Protein AF-A0A970HZL4-F1 (afdb_monomer)

Structure (mmCIF, N/CA/C/O backbone):
data_AF-A0A970HZL4-F1
#
_entry.id   AF-A0A970HZL4-F1
#
loop_
_atom_site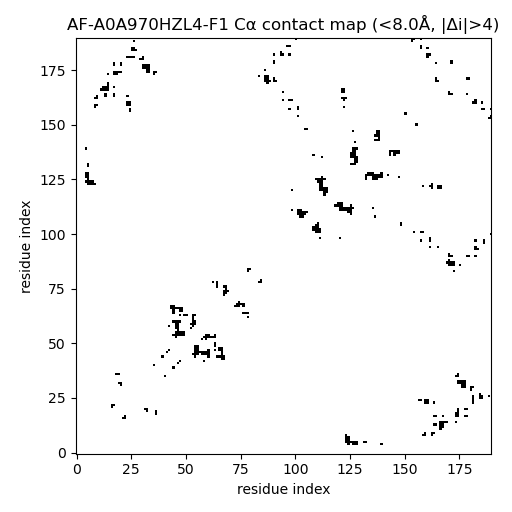.group_PDB
_atom_site.id
_atom_site.type_symbol
_atom_site.label_atom_id
_atom_site.label_alt_id
_atom_site.label_comp_id
_atom_site.label_asym_id
_atom_site.label_entity_id
_atom_site.label_seq_id
_atom_site.pdbx_PDB_ins_code
_atom_site.Cartn_x
_atom_site.Cartn_y
_atom_site.Cartn_z
_atom_site.occupancy
_atom_site.B_iso_or_equiv
_atom_site.auth_seq_id
_atom_site.auth_comp_id
_atom_site.auth_asym_id
_atom_site.auth_atom_id
_atom_site.pdbx_PDB_model_num
ATOM 1 N N . MET A 1 1 ? 2.295 -6.602 -26.449 1.00 42.81 1 MET A N 1
ATOM 2 C CA . MET A 1 1 ? 2.091 -6.375 -25.003 1.00 42.81 1 MET A CA 1
ATOM 3 C C . MET A 1 1 ? 1.263 -5.108 -24.855 1.00 42.81 1 MET A C 1
ATOM 5 O O . MET A 1 1 ? 1.457 -4.209 -25.664 1.00 42.81 1 MET A O 1
ATOM 9 N N . SER A 1 2 ? 0.293 -5.061 -23.937 1.00 47.06 2 SER A N 1
ATOM 10 C CA . SER A 1 2 ? -0.501 -3.841 -23.710 1.00 47.06 2 SER A CA 1
ATOM 11 C C . SER A 1 2 ? 0.442 -2.703 -23.319 1.00 47.06 2 SER A C 1
ATOM 13 O O . SER A 1 2 ? 1.327 -2.923 -22.496 1.00 47.06 2 SER A O 1
ATOM 15 N N . ALA A 1 3 ? 0.301 -1.528 -23.932 1.00 70.94 3 ALA A N 1
ATOM 16 C CA . ALA A 1 3 ? 1.175 -0.398 -23.639 1.00 70.94 3 ALA A CA 1
ATOM 17 C C . ALA A 1 3 ? 0.965 0.045 -22.183 1.00 70.94 3 ALA A C 1
ATOM 19 O O . ALA A 1 3 ? -0.145 0.428 -21.806 1.00 70.94 3 ALA A O 1
ATOM 20 N N . VAL A 1 4 ? 2.019 -0.048 -21.368 1.00 83.44 4 VAL A N 1
ATOM 21 C CA . VAL A 1 4 ? 2.060 0.571 -20.039 1.00 83.44 4 VAL A CA 1
ATOM 22 C C . VAL A 1 4 ? 1.944 2.087 -20.231 1.00 83.44 4 VAL A C 1
ATOM 24 O O . VAL A 1 4 ? 2.443 2.646 -21.203 1.00 83.44 4 VAL A O 1
ATOM 27 N N . SER A 1 5 ? 1.242 2.749 -19.323 1.00 86.56 5 SER A N 1
ATOM 28 C CA . SER A 1 5 ? 0.982 4.187 -19.332 1.00 86.56 5 SER A CA 1
ATOM 29 C C . SER A 1 5 ? 1.040 4.741 -17.914 1.00 86.56 5 SER A C 1
ATOM 31 O O . SER A 1 5 ? 0.994 3.980 -16.947 1.00 86.56 5 SER A O 1
ATOM 33 N N . TYR A 1 6 ? 1.033 6.068 -17.782 1.00 87.19 6 TYR A N 1
ATOM 34 C CA . TYR A 1 6 ? 0.921 6.757 -16.491 1.00 87.19 6 TYR A CA 1
ATOM 35 C C . TYR A 1 6 ? -0.228 6.223 -15.611 1.00 87.19 6 TYR A C 1
ATOM 37 O O . TYR A 1 6 ? -0.129 6.147 -14.387 1.00 87.19 6 TYR A O 1
ATOM 45 N N . ARG A 1 7 ? -1.330 5.814 -16.254 1.00 82.38 7 ARG A N 1
ATOM 46 C CA . ARG A 1 7 ? -2.548 5.311 -15.602 1.00 82.38 7 ARG A CA 1
ATOM 47 C C . ARG A 1 7 ? -2.591 3.789 -15.485 1.00 82.38 7 ARG A C 1
ATOM 49 O O . ARG A 1 7 ? -3.614 3.249 -15.072 1.00 82.38 7 ARG A O 1
ATOM 56 N N . THR A 1 8 ? -1.521 3.092 -15.862 1.00 87.44 8 THR A N 1
ATOM 57 C CA . THR A 1 8 ? -1.423 1.648 -15.653 1.00 87.44 8 THR A CA 1
ATOM 58 C C . THR A 1 8 ? -1.296 1.369 -14.167 1.00 87.44 8 THR A C 1
ATOM 60 O O . THR A 1 8 ? -0.297 1.702 -13.531 1.00 87.44 8 THR A O 1
ATOM 63 N N . GLY A 1 9 ? -2.337 0.763 -13.612 1.00 83.19 9 GLY A N 1
ATOM 64 C CA . GLY A 1 9 ? -2.361 0.427 -12.207 1.00 83.19 9 GLY A CA 1
ATOM 65 C C . GLY A 1 9 ? -3.748 0.157 -11.662 1.00 83.19 9 GLY A C 1
ATOM 66 O O . GLY A 1 9 ? -4.721 0.005 -12.402 1.00 83.19 9 GLY A O 1
ATOM 67 N N . VAL A 1 10 ? -3.824 0.103 -10.338 1.00 87.88 10 VAL A N 1
ATOM 68 C CA . VAL A 1 10 ? -5.081 -0.095 -9.612 1.00 87.88 10 VAL A CA 1
ATOM 69 C C . VAL A 1 10 ? -5.987 1.135 -9.727 1.00 87.88 10 VAL A C 1
ATOM 71 O O . VAL A 1 10 ? -5.554 2.279 -9.554 1.00 87.88 10 VAL A O 1
ATOM 74 N N . HIS A 1 11 ? -7.272 0.903 -9.996 1.00 80.75 11 HIS A N 1
ATOM 75 C CA . HIS A 1 11 ? -8.282 1.953 -9.884 1.00 80.75 11 HIS A CA 1
ATOM 76 C C . HIS A 1 11 ? -8.480 2.324 -8.403 1.00 80.75 11 HIS A C 1
ATOM 78 O O . HIS A 1 11 ? -8.274 1.489 -7.521 1.00 80.75 11 HIS A O 1
ATOM 84 N N . TYR A 1 12 ? -8.838 3.580 -8.118 1.00 81.44 12 TYR A N 1
ATOM 85 C CA . TYR A 1 12 ? -9.004 4.079 -6.746 1.00 81.44 12 TYR A CA 1
ATOM 86 C C . TYR A 1 12 ? -10.011 3.248 -5.927 1.00 81.44 12 TYR A C 1
ATOM 88 O O . TYR A 1 12 ? -10.806 2.488 -6.473 1.00 81.44 12 TYR A O 1
ATOM 96 N N . GLY A 1 13 ? -10.011 3.430 -4.602 1.00 81.94 13 GLY A N 1
ATOM 97 C CA . GLY A 1 13 ? -10.906 2.686 -3.705 1.00 81.94 13 GLY A CA 1
ATOM 98 C C . GLY A 1 13 ? -10.332 1.350 -3.226 1.00 81.94 13 GLY A C 1
ATOM 99 O O . GLY A 1 13 ? -11.079 0.461 -2.823 1.00 81.94 13 GLY A O 1
ATOM 100 N N . THR A 1 14 ? -9.005 1.218 -3.221 1.00 93.62 14 THR A N 1
ATOM 101 C CA . THR A 1 14 ? -8.289 -0.005 -2.825 1.00 93.62 14 THR A CA 1
ATOM 102 C C . THR A 1 14 ? -8.545 -0.420 -1.373 1.00 93.62 14 THR A C 1
ATOM 104 O O . THR A 1 14 ? -8.422 -1.600 -1.052 1.00 93.62 14 THR A O 1
ATOM 107 N N . HIS A 1 15 ? -9.004 0.515 -0.531 1.00 94.06 15 HIS A N 1
ATOM 108 C CA . HIS A 1 15 ? -9.406 0.293 0.859 1.00 94.06 15 HIS A CA 1
ATOM 109 C C . HIS A 1 15 ? -10.322 -0.924 1.050 1.00 94.06 15 HIS A C 1
ATOM 111 O O . HIS A 1 15 ? -10.125 -1.712 1.969 1.00 94.06 15 HIS A O 1
ATOM 117 N N . GLY A 1 16 ? -11.315 -1.110 0.169 1.00 93.81 16 GLY A N 1
ATOM 118 C CA . GLY A 1 16 ? -12.248 -2.237 0.269 1.00 93.81 16 GLY A CA 1
ATOM 119 C C . GLY A 1 16 ? -11.585 -3.583 -0.027 1.00 93.81 16 GLY A C 1
ATOM 120 O O . GLY A 1 16 ? -11.807 -4.552 0.694 1.00 93.81 16 GLY A O 1
ATOM 121 N N . ALA A 1 17 ? -10.731 -3.633 -1.053 1.00 95.06 17 ALA A N 1
ATOM 122 C CA . ALA A 1 17 ? -9.990 -4.838 -1.419 1.00 95.06 17 ALA A CA 1
ATOM 123 C C . ALA A 1 17 ? -8.995 -5.236 -0.316 1.00 95.06 17 ALA A C 1
ATOM 125 O O . ALA A 1 17 ? -8.930 -6.400 0.075 1.00 95.06 17 ALA A O 1
ATOM 126 N N . MET A 1 18 ? -8.288 -4.255 0.250 1.00 96.81 18 MET A N 1
ATOM 127 C CA . MET A 1 18 ? -7.353 -4.472 1.355 1.00 96.81 18 MET A CA 1
ATOM 128 C C . MET A 1 18 ? -8.046 -4.869 2.649 1.00 96.81 18 MET A C 1
ATOM 130 O O . MET A 1 18 ? -7.626 -5.843 3.272 1.00 96.81 18 MET A O 1
ATOM 134 N N . ALA A 1 19 ? -9.160 -4.227 3.002 1.00 96.56 19 ALA A N 1
ATOM 135 C CA . ALA A 1 19 ? -9.983 -4.662 4.125 1.00 96.56 19 ALA A CA 1
ATOM 136 C C . ALA A 1 19 ? -10.490 -6.104 3.943 1.00 96.56 19 ALA A C 1
ATOM 138 O O . ALA A 1 19 ? -10.446 -6.883 4.887 1.00 96.56 19 ALA A O 1
ATOM 139 N N . ALA A 1 20 ? -10.908 -6.495 2.736 1.00 95.81 20 ALA A N 1
ATOM 140 C CA . ALA A 1 20 ? -11.382 -7.852 2.456 1.00 95.81 20 ALA A CA 1
ATOM 141 C C . ALA A 1 20 ? -10.258 -8.900 2.308 1.00 95.81 20 ALA A C 1
ATOM 143 O O . ALA A 1 20 ? -10.539 -10.099 2.332 1.00 95.81 20 ALA A O 1
ATOM 144 N N . GLY A 1 21 ? -9.000 -8.469 2.168 1.00 96.44 21 GLY A N 1
ATOM 145 C CA . GLY A 1 21 ? -7.860 -9.357 1.934 1.00 96.44 21 GLY A CA 1
ATOM 146 C C . GLY A 1 21 ? -7.879 -10.005 0.551 1.00 96.44 21 GLY A C 1
ATOM 147 O O . GLY A 1 21 ? -7.652 -11.204 0.425 1.00 96.44 21 GLY A O 1
ATOM 148 N N . VAL A 1 22 ? -8.218 -9.231 -0.483 1.00 95.06 22 VAL A N 1
ATOM 149 C CA . VAL A 1 22 ? -8.315 -9.699 -1.873 1.00 95.06 22 VAL A CA 1
ATOM 150 C C . VAL A 1 22 ? -7.720 -8.684 -2.849 1.00 95.06 22 VAL A C 1
ATOM 152 O O . VAL A 1 22 ? -7.436 -7.540 -2.497 1.00 95.06 22 VAL A O 1
ATOM 155 N N . GLY A 1 23 ? -7.567 -9.088 -4.112 1.00 92.69 23 GLY A N 1
ATOM 156 C CA . GLY A 1 23 ? -7.166 -8.210 -5.218 1.00 92.69 23 GLY A CA 1
ATOM 157 C C . GLY A 1 23 ? -5.656 -8.015 -5.372 1.00 92.69 23 GLY A C 1
ATOM 158 O O . GLY A 1 23 ? -5.225 -7.535 -6.418 1.00 92.69 23 GLY A O 1
ATOM 159 N N . GLY A 1 24 ? -4.856 -8.412 -4.379 1.00 95.44 24 GLY A N 1
ATOM 160 C CA . GLY A 1 24 ? -3.404 -8.485 -4.509 1.00 95.44 24 GLY A CA 1
ATOM 161 C C . GLY A 1 24 ? -2.961 -9.627 -5.426 1.00 95.44 24 GLY A C 1
ATOM 162 O O . GLY A 1 24 ? -3.622 -10.660 -5.528 1.00 95.44 24 GLY A O 1
ATOM 163 N N . ILE A 1 25 ? -1.810 -9.453 -6.072 1.00 97.44 25 ILE A N 1
ATOM 164 C CA . ILE A 1 25 ? -1.087 -10.531 -6.746 1.00 97.44 25 ILE A CA 1
ATOM 165 C C . ILE A 1 25 ? -0.373 -11.355 -5.678 1.00 97.44 25 ILE A C 1
ATOM 167 O O . ILE A 1 25 ? 0.631 -10.931 -5.104 1.00 97.44 25 ILE A O 1
ATOM 171 N N . GLU A 1 26 ? -0.918 -12.527 -5.377 1.00 97.62 26 GLU A N 1
ATOM 172 C CA . GLU A 1 26 ? -0.391 -13.394 -4.332 1.00 97.62 26 GLU A CA 1
ATOM 173 C C . GLU A 1 26 ? 0.808 -14.206 -4.829 1.00 97.62 26 GLU A C 1
ATOM 175 O O . GLU A 1 26 ? 0.704 -15.046 -5.723 1.00 97.62 26 GLU A O 1
ATOM 180 N N . PHE A 1 27 ? 1.963 -13.961 -4.217 1.00 97.88 27 PHE A N 1
ATOM 181 C CA . PHE A 1 27 ? 3.165 -14.757 -4.407 1.00 97.88 27 PHE A CA 1
ATOM 182 C C . PHE A 1 27 ? 3.244 -15.792 -3.280 1.00 97.88 27 PHE A C 1
ATOM 184 O O . PHE A 1 27 ? 3.350 -15.438 -2.110 1.00 97.88 27 PHE A O 1
ATOM 191 N N . GLY A 1 28 ? 3.196 -17.084 -3.600 1.00 96.19 28 GLY A N 1
ATOM 192 C CA . GLY A 1 28 ? 3.265 -18.149 -2.591 1.00 96.19 28 GLY A CA 1
ATOM 193 C C . GLY A 1 28 ? 1.972 -18.319 -1.780 1.00 96.19 28 GLY A C 1
ATOM 194 O O . GLY A 1 28 ? 0.878 -18.208 -2.319 1.00 96.19 28 GLY A O 1
ATOM 195 N N . SER A 1 29 ? 2.090 -18.663 -0.494 1.00 96.88 29 SER A N 1
ATOM 196 C CA . SER A 1 29 ? 0.953 -19.015 0.374 1.00 96.88 29 SER A CA 1
ATOM 197 C C . SER A 1 29 ? 1.051 -18.377 1.768 1.00 96.88 29 SER A C 1
ATOM 199 O O . SER A 1 29 ? 2.032 -17.700 2.095 1.00 96.88 29 SER A O 1
ATOM 201 N N . GLY A 1 30 ? 0.036 -18.616 2.610 1.00 97.44 30 GLY A N 1
ATOM 202 C CA . GLY A 1 30 ? 0.016 -18.221 4.026 1.00 97.44 30 GLY A CA 1
ATOM 203 C C . GLY A 1 30 ? -0.713 -16.910 4.323 1.00 97.44 30 GLY A C 1
ATOM 204 O O . GLY A 1 30 ? -0.456 -16.300 5.357 1.00 97.44 30 GLY A O 1
ATOM 205 N N . TYR A 1 31 ? -1.584 -16.470 3.418 1.00 98.25 31 TYR A N 1
ATOM 206 C CA . TYR A 1 31 ? -2.442 -15.305 3.601 1.00 98.25 31 TYR A CA 1
ATOM 207 C C . TYR A 1 31 ? -3.523 -15.588 4.645 1.00 98.25 31 TYR A C 1
ATOM 209 O O . TYR A 1 31 ? -4.148 -16.649 4.646 1.00 98.25 31 TYR A O 1
ATOM 217 N N . SER A 1 32 ? -3.740 -14.631 5.540 1.00 98.06 32 SER A N 1
ATOM 218 C CA . SER A 1 32 ? -4.802 -14.676 6.538 1.00 98.06 32 SER A CA 1
ATOM 219 C C . SER A 1 32 ? -5.390 -13.286 6.734 1.00 98.06 32 SER A C 1
ATOM 221 O O . SER A 1 32 ? -4.743 -12.280 6.451 1.00 98.06 32 SER A O 1
ATOM 223 N N . ASN A 1 33 ? -6.628 -13.242 7.214 1.00 98.00 33 ASN A N 1
ATOM 224 C CA . ASN A 1 33 ? -7.349 -12.003 7.467 1.00 98.00 33 ASN A CA 1
ATOM 225 C C . ASN A 1 33 ? -7.341 -11.656 8.954 1.00 98.00 33 ASN A C 1
ATOM 227 O O . ASN A 1 33 ? -7.303 -12.535 9.815 1.00 98.00 33 ASN A O 1
ATOM 231 N N . SER A 1 34 ? -7.393 -10.361 9.254 1.00 95.88 34 SER A N 1
ATOM 232 C CA . SER A 1 34 ? -7.595 -9.874 10.616 1.00 95.88 34 SER A CA 1
ATOM 233 C C . SER A 1 34 ? -9.010 -10.176 11.130 1.00 95.88 34 SER A C 1
ATOM 235 O O . SER A 1 34 ? -9.958 -10.315 10.355 1.00 95.88 34 SER A O 1
ATOM 237 N N . GLU A 1 35 ? -9.181 -10.180 12.454 1.00 94.88 35 GLU A N 1
ATOM 238 C CA . GLU A 1 35 ? -10.504 -10.283 13.091 1.00 94.88 35 GLU A CA 1
ATOM 239 C C . GLU A 1 35 ? -11.453 -9.144 12.669 1.00 94.88 35 GLU A C 1
ATOM 241 O O . GLU A 1 35 ? -12.669 -9.339 12.628 1.00 94.88 35 GLU A O 1
ATOM 246 N N . HIS A 1 36 ? -10.927 -7.967 12.296 1.00 94.25 36 HIS A N 1
ATOM 247 C CA . HIS A 1 36 ? -11.750 -6.837 11.853 1.00 94.25 36 HIS A CA 1
ATOM 248 C C . HIS A 1 36 ? -12.565 -7.150 10.598 1.00 94.25 36 HIS A C 1
ATOM 250 O O . HIS A 1 36 ? -13.658 -6.613 10.461 1.00 94.25 36 HIS A O 1
ATOM 256 N N . VAL A 1 37 ? -12.099 -8.060 9.736 1.00 95.00 37 VAL A N 1
ATOM 257 C CA . VAL A 1 37 ? -12.821 -8.451 8.512 1.00 95.00 37 VAL A CA 1
ATOM 258 C C . VAL A 1 37 ? -14.183 -9.074 8.827 1.00 95.00 37 VAL A C 1
ATOM 260 O O . VAL A 1 37 ? -15.126 -8.924 8.057 1.00 95.00 37 VAL A O 1
ATOM 263 N N . THR A 1 38 ? -14.306 -9.762 9.965 1.00 93.38 38 THR A N 1
ATOM 264 C CA . THR A 1 38 ? -15.549 -10.448 10.359 1.00 93.38 38 THR A CA 1
ATOM 265 C C . THR A 1 38 ? -16.321 -9.722 11.457 1.00 93.38 38 THR A C 1
ATOM 267 O O . THR A 1 38 ? -17.521 -9.943 11.606 1.00 93.38 38 THR A O 1
ATOM 270 N N . ARG A 1 39 ? -15.652 -8.859 12.233 1.00 93.31 39 ARG A N 1
ATOM 271 C CA . ARG A 1 39 ? -16.231 -8.208 13.419 1.00 93.31 39 ARG A CA 1
ATOM 272 C C . ARG A 1 39 ? -16.505 -6.717 13.261 1.00 93.31 39 ARG A C 1
ATOM 274 O O . ARG A 1 39 ? -17.223 -6.160 14.088 1.00 93.31 39 ARG A O 1
ATOM 281 N N . ALA A 1 40 ? -15.936 -6.061 12.253 1.00 94.38 40 ALA A N 1
ATOM 282 C CA . ALA A 1 40 ? -16.066 -4.625 12.051 1.00 94.38 40 ALA A CA 1
ATOM 283 C C . ALA A 1 40 ? -16.545 -4.295 10.634 1.00 94.38 40 ALA A C 1
ATOM 285 O O . ALA A 1 40 ? -16.367 -5.051 9.685 1.00 94.38 40 ALA A O 1
ATOM 286 N N . SER A 1 41 ? -17.156 -3.123 10.500 1.00 94.81 41 SER A N 1
ATOM 287 C CA . SER A 1 41 ? -17.480 -2.504 9.216 1.00 94.81 41 SER A CA 1
ATOM 288 C C . SER A 1 41 ? -16.732 -1.180 9.094 1.00 94.81 41 SER A C 1
ATOM 290 O O . SER A 1 41 ? -16.237 -0.648 10.089 1.00 94.81 41 SER A O 1
ATOM 292 N N . CYS A 1 42 ? -16.712 -0.582 7.903 1.00 96.25 42 CYS A N 1
ATOM 293 C CA . CYS A 1 42 ? -16.126 0.747 7.713 1.00 96.25 42 CYS A CA 1
ATOM 294 C C . CYS A 1 42 ? -16.729 1.768 8.700 1.00 96.25 42 CYS A C 1
ATOM 296 O O . CYS A 1 42 ? -16.008 2.553 9.316 1.00 96.25 42 CYS A O 1
ATOM 298 N N . ALA A 1 43 ? -18.047 1.697 8.920 1.00 96.31 43 ALA A N 1
ATOM 299 C CA . ALA A 1 43 ? -18.771 2.574 9.835 1.00 96.31 43 ALA A CA 1
ATOM 300 C C . ALA A 1 43 ? -18.359 2.390 11.306 1.00 96.31 43 ALA A C 1
ATOM 302 O O . ALA A 1 43 ? -18.399 3.356 12.064 1.00 96.31 43 ALA A O 1
ATOM 303 N N . SER A 1 44 ? -17.899 1.197 11.699 1.00 95.50 44 SER A N 1
ATOM 304 C CA . SER A 1 44 ? -17.459 0.911 13.072 1.00 95.50 44 SER A CA 1
ATOM 305 C C . SER A 1 44 ? -16.318 1.829 13.523 1.00 95.50 44 SER A C 1
ATOM 307 O O . SER A 1 44 ? -16.265 2.205 14.691 1.00 95.50 44 SER A O 1
ATOM 309 N N . CYS A 1 45 ? -15.431 2.231 12.605 1.00 95.62 45 CYS A N 1
ATOM 310 C CA . CYS A 1 45 ? -14.309 3.126 12.907 1.00 95.62 45 CYS A CA 1
ATOM 311 C C . CYS A 1 45 ? -14.490 4.526 12.307 1.00 95.62 45 CYS A C 1
ATOM 313 O O . CYS A 1 45 ? -14.256 5.521 12.986 1.00 95.62 45 CYS A O 1
ATOM 315 N N . HIS A 1 46 ? -14.921 4.621 11.047 1.00 97.12 46 HIS A N 1
ATOM 316 C CA . HIS A 1 46 ? -14.979 5.892 10.318 1.00 97.12 46 HIS A CA 1
ATOM 317 C C . HIS A 1 46 ? -16.222 6.724 10.640 1.00 97.12 46 HIS A C 1
ATOM 319 O O . HIS A 1 46 ? -16.181 7.946 10.527 1.00 97.12 46 HIS A O 1
ATOM 325 N N . MET A 1 47 ? -17.307 6.078 11.077 1.00 97.25 47 MET A N 1
ATOM 326 C CA . MET A 1 47 ? -18.539 6.744 11.513 1.00 97.25 47 MET A CA 1
ATOM 327 C C . MET A 1 47 ? -18.724 6.693 13.032 1.00 97.25 47 MET A C 1
ATOM 329 O O . MET A 1 47 ? -19.828 6.919 13.526 1.00 97.25 47 MET A O 1
ATOM 333 N N . ALA A 1 48 ? -17.649 6.427 13.778 1.00 96.25 48 ALA A N 1
ATOM 334 C CA . ALA A 1 48 ? -17.661 6.509 15.232 1.00 96.25 48 ALA A CA 1
ATOM 335 C C . ALA A 1 48 ? -18.108 7.901 15.711 1.00 96.25 48 ALA A C 1
ATOM 337 O O . ALA A 1 48 ? -18.112 8.866 14.936 1.00 96.25 48 ALA A O 1
ATOM 338 N N . SER A 1 49 ? -18.471 8.006 16.993 1.00 95.62 49 SER A N 1
ATOM 339 C CA . SER A 1 49 ? -18.891 9.268 17.608 1.00 95.62 49 SER A CA 1
ATOM 340 C C . SER A 1 49 ? -17.933 10.406 17.230 1.00 95.62 49 SER A C 1
ATOM 342 O O . SER A 1 49 ? -16.722 10.265 17.440 1.00 95.62 49 SER A O 1
ATOM 344 N N . PRO A 1 50 ? -18.437 11.507 16.641 1.00 95.38 50 PRO A N 1
ATOM 345 C CA . PRO A 1 50 ? -17.576 12.568 16.148 1.00 95.38 50 PRO A CA 1
ATOM 346 C C . PRO A 1 50 ? -16.694 13.177 17.239 1.00 95.38 50 PRO A C 1
ATOM 348 O O . PRO A 1 50 ? -17.141 13.435 18.355 1.00 95.38 50 PRO A O 1
ATOM 351 N N . SER A 1 51 ? -15.446 13.455 16.880 1.00 93.50 51 SER A N 1
ATOM 352 C CA . SER A 1 51 ? -14.482 14.205 17.678 1.00 93.50 51 SER A CA 1
ATOM 353 C C . SER A 1 51 ? -13.751 15.167 16.748 1.00 93.50 51 SER A C 1
ATOM 355 O O . SER A 1 51 ? -12.932 14.753 15.926 1.00 93.50 51 SER A O 1
ATOM 357 N N . GLY A 1 52 ? -14.071 16.460 16.841 1.00 91.25 52 GLY A N 1
ATOM 358 C CA . GLY A 1 52 ? -13.604 17.451 15.870 1.00 91.25 52 GLY A CA 1
ATOM 359 C C . GLY A 1 52 ? -14.122 17.139 14.461 1.00 91.25 52 GLY A C 1
ATOM 360 O O . GLY A 1 52 ? -15.326 17.008 14.261 1.00 91.25 52 GLY A O 1
ATOM 361 N N . GLN A 1 53 ? -13.209 17.012 13.495 1.00 93.31 53 GLN A N 1
ATOM 362 C CA . GLN A 1 53 ? -13.520 16.700 12.089 1.00 93.31 53 GLN A CA 1
ATOM 363 C C . GLN A 1 53 ? -13.435 15.198 11.759 1.00 93.31 53 GLN A C 1
ATOM 365 O O . GLN A 1 53 ? -13.437 14.833 10.587 1.00 93.31 53 GLN A O 1
ATOM 370 N N . SER A 1 54 ? -13.344 14.335 12.774 1.00 95.94 54 SER A N 1
ATOM 371 C CA . SER A 1 54 ? -13.204 12.886 12.609 1.00 95.94 54 SER A CA 1
ATOM 372 C C . SER A 1 54 ? -14.413 12.155 13.189 1.00 95.94 54 SER A C 1
ATOM 374 O O . SER A 1 54 ? -14.876 12.490 14.277 1.00 95.94 54 SER A O 1
ATOM 376 N N . GLY A 1 55 ? -14.899 11.113 12.520 1.00 96.50 55 GLY A N 1
ATOM 377 C CA . GLY A 1 55 ? -16.105 10.359 12.864 1.00 96.50 55 GLY A CA 1
ATOM 378 C C . GLY A 1 55 ? -17.366 10.857 12.147 1.00 96.50 55 GLY A C 1
ATOM 379 O O . GLY A 1 55 ? -17.348 11.842 11.401 1.00 96.50 55 GLY A O 1
ATOM 380 N N . GLY A 1 56 ? -18.491 10.180 12.373 1.00 95.69 56 GLY A N 1
ATOM 381 C CA . GLY A 1 56 ? -19.768 10.470 11.711 1.00 95.69 56 GLY A CA 1
ATOM 382 C C . GLY A 1 56 ? -19.663 10.574 10.181 1.00 95.69 56 GLY A C 1
ATOM 383 O O . GLY A 1 56 ? -18.937 9.821 9.537 1.00 95.69 56 GLY A O 1
ATOM 384 N N . HIS A 1 57 ? -20.375 11.535 9.584 1.00 95.81 57 HIS A N 1
ATOM 385 C CA . HIS A 1 57 ? -20.397 11.735 8.126 1.00 95.81 57 HIS A CA 1
ATOM 386 C C . HIS A 1 57 ? -19.124 12.364 7.539 1.00 95.81 57 HIS A C 1
ATOM 388 O O . HIS A 1 57 ? -19.022 12.457 6.320 1.00 95.81 57 HIS A O 1
ATOM 394 N N . SER A 1 58 ? -18.142 12.759 8.362 1.00 95.00 58 SER A N 1
ATOM 395 C CA . SER A 1 58 ? -16.810 13.102 7.834 1.00 95.00 58 SER A CA 1
ATOM 396 C C . SER A 1 58 ? -16.107 11.877 7.247 1.00 95.00 58 SER A C 1
ATOM 398 O O . SER A 1 58 ? -15.228 12.014 6.402 1.00 95.00 58 SER A O 1
ATOM 400 N N . PHE A 1 59 ? -16.477 10.682 7.732 1.00 95.12 59 PHE A N 1
ATOM 401 C CA . PHE A 1 59 ? -15.867 9.400 7.394 1.00 95.12 59 PHE A CA 1
ATOM 402 C C . PHE A 1 59 ? -14.344 9.339 7.620 1.00 95.12 59 PHE A C 1
ATOM 404 O O . PHE A 1 59 ? -13.664 8.423 7.157 1.00 95.12 59 PHE A O 1
ATOM 411 N N . SER A 1 60 ? -13.785 10.295 8.361 1.00 95.19 60 SER A N 1
ATOM 412 C CA . SER A 1 60 ? -12.381 10.310 8.750 1.00 95.19 60 SER A CA 1
ATOM 413 C C . SER A 1 60 ? -12.224 9.648 10.113 1.00 95.19 60 SER A C 1
ATOM 415 O O . SER A 1 60 ? -12.845 10.069 11.083 1.00 95.19 60 SER A O 1
ATOM 417 N N . SER A 1 61 ? -11.370 8.634 10.227 1.00 94.25 61 SER A N 1
ATOM 418 C CA . SER A 1 61 ? -10.999 8.033 11.518 1.00 94.25 61 SER A CA 1
ATOM 419 C C . SER A 1 61 ? -9.745 8.675 12.131 1.00 94.25 61 SER A C 1
ATOM 421 O O . SER A 1 61 ? -9.294 8.268 13.202 1.00 94.25 61 SER A O 1
ATOM 423 N N . ALA A 1 62 ? -9.173 9.698 11.482 1.00 93.06 62 ALA A N 1
ATOM 424 C CA . ALA A 1 62 ? -7.896 10.287 11.872 1.00 93.06 62 ALA A CA 1
ATOM 425 C C . ALA A 1 62 ? -7.939 10.832 13.308 1.00 93.06 62 ALA A C 1
ATOM 427 O O . ALA A 1 62 ? -8.705 11.741 13.625 1.00 93.06 62 ALA A O 1
ATOM 428 N N . GLY A 1 63 ? -7.125 10.257 14.195 1.00 92.88 63 GLY A N 1
ATOM 429 C CA . GLY A 1 63 ? -7.058 10.655 15.604 1.00 92.88 63 GLY A CA 1
ATOM 430 C C . GLY A 1 63 ? -8.309 10.340 16.436 1.00 92.88 63 GLY A C 1
ATOM 431 O O . GLY A 1 63 ? -8.322 10.657 17.624 1.00 92.88 63 GLY A O 1
ATOM 432 N N . ASN A 1 64 ? -9.338 9.703 15.863 1.00 96.00 64 ASN A N 1
ATOM 433 C CA . ASN A 1 64 ? -10.555 9.331 16.577 1.00 96.00 64 ASN A CA 1
ATOM 434 C C . ASN A 1 64 ? -10.559 7.833 16.903 1.00 96.00 64 ASN A C 1
ATOM 436 O O . ASN A 1 64 ? -10.928 6.995 16.086 1.00 96.00 64 ASN A O 1
ATOM 440 N N . TYR A 1 65 ? -10.189 7.505 18.140 1.00 95.94 65 TYR A N 1
ATOM 441 C CA . TYR A 1 65 ? -10.117 6.124 18.628 1.00 95.94 65 TYR A CA 1
ATOM 442 C C . TYR A 1 65 ? -11.405 5.648 19.309 1.00 95.94 65 TYR A C 1
ATOM 444 O O . TYR A 1 65 ? -11.436 4.546 19.855 1.00 95.94 65 TYR A O 1
ATOM 452 N N . THR A 1 66 ? -12.476 6.449 19.303 1.00 95.50 66 THR A N 1
ATOM 453 C CA . THR A 1 66 ? -13.744 6.071 19.957 1.00 95.50 66 THR A CA 1
ATOM 454 C C . THR A 1 66 ? -14.368 4.826 19.324 1.00 95.50 66 THR A C 1
ATOM 456 O O . THR A 1 66 ? -14.888 3.983 20.045 1.00 95.50 66 THR A O 1
ATOM 459 N N . GLY A 1 67 ? -14.227 4.650 18.004 1.00 94.69 67 GLY A N 1
ATOM 460 C CA . GLY A 1 67 ? -14.680 3.446 17.298 1.00 94.69 67 GLY A CA 1
ATOM 461 C C . GLY A 1 67 ? -13.887 2.186 17.651 1.00 94.69 67 GLY A C 1
ATOM 462 O O . GLY A 1 67 ? -14.429 1.086 17.626 1.00 94.69 67 GLY A O 1
ATOM 463 N N . CYS A 1 68 ? -12.615 2.331 18.033 1.00 95.62 68 CYS A N 1
ATOM 464 C CA . CYS A 1 68 ? -11.810 1.220 18.546 1.00 95.62 68 CYS A CA 1
ATOM 465 C C . CYS A 1 68 ? -12.201 0.882 19.993 1.00 95.62 68 CYS A C 1
ATOM 467 O O . CYS A 1 68 ? -12.298 -0.287 20.365 1.00 95.62 68 CYS A O 1
ATOM 469 N N . ASN A 1 69 ? -12.424 1.922 20.801 1.00 95.94 69 ASN A N 1
ATOM 470 C CA . ASN A 1 69 ? -12.711 1.854 22.234 1.00 95.94 69 ASN A CA 1
ATOM 471 C C . ASN A 1 69 ? -14.202 1.671 22.531 1.00 95.94 69 ASN A C 1
ATOM 473 O O . ASN A 1 69 ? -14.779 2.394 23.344 1.00 95.94 69 ASN A O 1
ATOM 477 N N . THR A 1 70 ? -14.824 0.713 21.852 1.00 92.25 70 THR A N 1
ATOM 478 C CA . THR A 1 70 ? -16.223 0.343 22.060 1.00 92.25 70 THR A CA 1
ATOM 479 C C . THR A 1 70 ? -16.336 -1.024 22.733 1.00 92.25 70 THR A C 1
ATOM 481 O O . THR A 1 70 ? -15.397 -1.827 22.735 1.00 92.25 70 THR A O 1
ATOM 484 N N . THR A 1 71 ? -17.494 -1.297 23.328 1.00 91.75 71 THR A N 1
ATOM 485 C CA . THR A 1 71 ? -17.783 -2.569 23.996 1.00 91.75 71 THR A CA 1
ATOM 486 C C . THR A 1 71 ? -17.537 -3.749 23.050 1.00 91.75 71 THR A C 1
ATOM 488 O O . THR A 1 71 ? -17.986 -3.734 21.908 1.00 91.75 71 THR A O 1
ATOM 491 N N . ASN A 1 72 ? -16.853 -4.788 23.542 1.00 89.56 72 ASN A N 1
ATOM 492 C CA . ASN A 1 72 ? -16.454 -5.999 22.802 1.00 89.56 72 ASN A CA 1
ATOM 493 C C . ASN A 1 72 ? -15.389 -5.813 21.702 1.00 89.56 72 ASN A C 1
ATOM 495 O O . ASN A 1 72 ? -15.099 -6.774 20.989 1.00 89.56 72 ASN A O 1
ATOM 499 N N . CYS A 1 73 ? -14.785 -4.628 21.578 1.00 94.44 73 CYS A N 1
ATOM 500 C CA . CYS A 1 73 ? -13.628 -4.400 20.712 1.00 94.44 73 CYS A CA 1
ATOM 501 C C . CYS A 1 73 ? -12.361 -4.244 21.560 1.00 94.44 73 CYS A C 1
ATOM 503 O O . CYS A 1 73 ? -11.779 -5.237 21.991 1.00 94.44 73 CYS A O 1
ATOM 505 N N . HIS A 1 74 ? -11.949 -3.009 21.844 1.00 94.75 74 HIS A N 1
ATOM 506 C CA . HIS A 1 74 ? -10.750 -2.721 22.622 1.00 94.75 74 HIS A CA 1
ATOM 507 C C . HIS A 1 74 ? -11.038 -1.786 23.798 1.00 94.75 74 HIS A C 1
ATOM 509 O O . HIS A 1 74 ? -12.033 -1.064 23.822 1.00 94.75 74 HIS A O 1
ATOM 515 N N . SER A 1 75 ? -10.115 -1.759 24.760 1.00 93.31 75 SER A N 1
ATOM 516 C CA . SER A 1 75 ? -10.101 -0.800 25.865 1.00 93.31 75 SER A CA 1
ATOM 517 C C . SER A 1 75 ? -8.763 -0.059 25.891 1.00 93.31 75 SER A C 1
ATOM 519 O O . SER A 1 75 ? -7.730 -0.662 26.180 1.00 93.31 75 SER A O 1
ATOM 521 N N . GLY A 1 76 ? -8.771 1.243 25.600 1.00 92.19 76 GLY A N 1
ATOM 522 C CA . GLY A 1 76 ? -7.585 2.103 25.701 1.00 92.19 76 GLY A CA 1
ATOM 523 C C . GLY A 1 76 ? -6.713 2.182 24.443 1.00 92.19 76 GLY A C 1
ATOM 524 O O . GLY A 1 76 ? -5.546 2.555 24.535 1.00 92.19 76 GLY A O 1
ATOM 525 N N . MET A 1 77 ? -7.252 1.861 23.264 1.00 96.06 77 MET A N 1
ATOM 526 C CA . MET A 1 77 ? -6.601 2.173 21.990 1.00 96.06 77 MET A CA 1
ATOM 527 C C . MET A 1 77 ? -6.385 3.678 21.854 1.00 96.06 77 MET A C 1
ATOM 529 O O . MET A 1 77 ? -7.263 4.489 22.150 1.00 96.06 77 MET A O 1
ATOM 533 N N . SER A 1 78 ? -5.201 4.046 21.388 1.00 96.06 78 SER A N 1
ATOM 534 C CA . SER A 1 78 ? -4.769 5.428 21.227 1.00 96.06 78 SER A CA 1
ATOM 535 C C . SER A 1 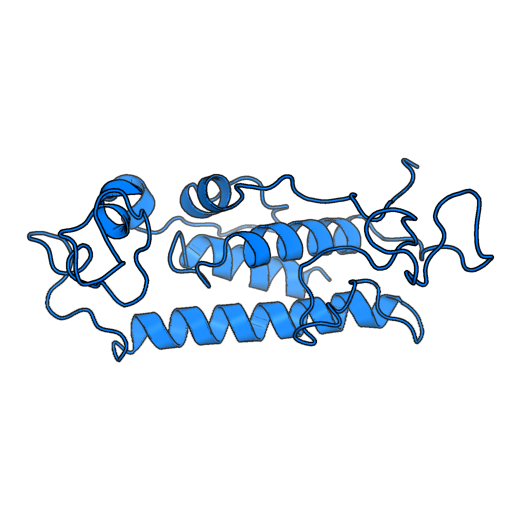78 ? -3.682 5.502 20.157 1.00 96.06 78 SER A C 1
ATOM 537 O O . SER A 1 78 ? -3.154 4.477 19.717 1.00 96.06 78 SER A O 1
ATOM 539 N N . ALA A 1 79 ? -3.283 6.722 19.794 1.00 95.00 79 ALA A N 1
ATOM 540 C CA . ALA A 1 79 ? -2.170 6.957 18.872 1.00 95.00 79 ALA A CA 1
ATOM 541 C C . ALA A 1 79 ? -0.830 6.391 19.373 1.00 95.00 79 ALA A C 1
ATOM 543 O O . ALA A 1 79 ? 0.070 6.132 18.579 1.00 95.00 79 ALA A O 1
ATOM 544 N N . THR A 1 80 ? -0.686 6.210 20.687 1.00 96.62 80 THR A N 1
ATOM 545 C CA . THR A 1 80 ? 0.536 5.697 21.314 1.00 96.62 80 THR A CA 1
ATOM 546 C C . THR A 1 80 ? 0.494 4.193 21.558 1.00 96.62 80 THR A C 1
ATOM 548 O O . THR A 1 80 ? 1.471 3.649 22.070 1.00 96.62 80 THR A O 1
ATOM 551 N N . ASN A 1 81 ? -0.595 3.510 21.181 1.00 97.25 81 ASN A N 1
ATOM 552 C CA . ASN A 1 81 ? -0.687 2.062 21.306 1.00 97.25 81 ASN A CA 1
ATOM 553 C C . ASN A 1 81 ? 0.459 1.387 20.515 1.00 97.25 81 ASN A C 1
ATOM 555 O O . ASN A 1 81 ? 0.571 1.628 19.308 1.00 97.25 81 ASN A O 1
ATOM 559 N N . PRO A 1 82 ? 1.302 0.554 21.159 1.00 96.94 82 PRO A N 1
ATOM 560 C CA . PRO A 1 82 ? 2.471 -0.035 20.507 1.00 96.94 82 PRO A CA 1
ATOM 561 C C . PRO A 1 82 ? 2.126 -0.856 19.266 1.00 96.94 82 PRO A C 1
ATOM 563 O O . PRO A 1 82 ? 2.728 -0.639 18.223 1.00 96.94 82 PRO A O 1
ATOM 566 N N . LEU A 1 83 ? 1.092 -1.702 19.331 1.00 95.44 83 LEU A N 1
ATOM 567 C CA . LEU A 1 83 ? 0.704 -2.568 18.214 1.00 95.44 83 LEU A CA 1
ATOM 568 C C . LEU A 1 83 ? 0.270 -1.763 16.982 1.00 95.44 83 LEU A C 1
ATOM 570 O O . LEU A 1 83 ? 0.627 -2.114 15.856 1.00 95.44 83 LEU A O 1
ATOM 574 N N . LEU A 1 84 ? -0.480 -0.673 17.184 1.00 96.31 84 LEU A N 1
ATOM 575 C CA . LEU A 1 84 ? -0.872 0.220 16.092 1.00 96.31 84 LEU A CA 1
ATOM 576 C C . LEU A 1 84 ? 0.352 0.888 15.454 1.00 96.31 84 LEU A C 1
ATOM 578 O O . LEU A 1 84 ? 0.447 0.947 14.229 1.00 96.31 84 LEU A O 1
ATOM 582 N N . ARG A 1 85 ? 1.282 1.389 16.274 1.00 97.56 85 ARG A N 1
ATOM 583 C CA . ARG A 1 85 ? 2.504 2.042 15.788 1.00 97.56 85 ARG A CA 1
ATOM 584 C C . ARG A 1 85 ? 3.394 1.066 15.031 1.00 97.56 85 ARG A C 1
ATOM 586 O O . ARG A 1 85 ? 3.712 1.323 13.881 1.00 97.56 85 ARG A O 1
ATOM 593 N N . GLU A 1 86 ? 3.695 -0.080 15.630 1.00 98.00 86 GLU A N 1
ATOM 594 C CA . GLU A 1 86 ? 4.525 -1.128 15.030 1.00 98.00 86 GLU A CA 1
ATOM 595 C C . GLU A 1 86 ? 3.942 -1.634 13.708 1.00 98.00 86 GLU A C 1
ATOM 597 O O . GLU A 1 86 ? 4.679 -1.807 12.742 1.00 98.00 86 GLU A O 1
ATOM 602 N N . THR A 1 87 ? 2.617 -1.805 13.632 1.00 97.62 87 THR A N 1
ATOM 603 C CA . THR A 1 87 ? 1.921 -2.149 12.384 1.00 97.62 87 THR A CA 1
ATOM 604 C C . THR A 1 87 ? 2.194 -1.107 11.300 1.00 97.62 87 THR A C 1
ATOM 606 O O . THR A 1 87 ? 2.659 -1.453 10.215 1.00 97.62 87 THR A O 1
ATOM 609 N N . ARG A 1 88 ? 1.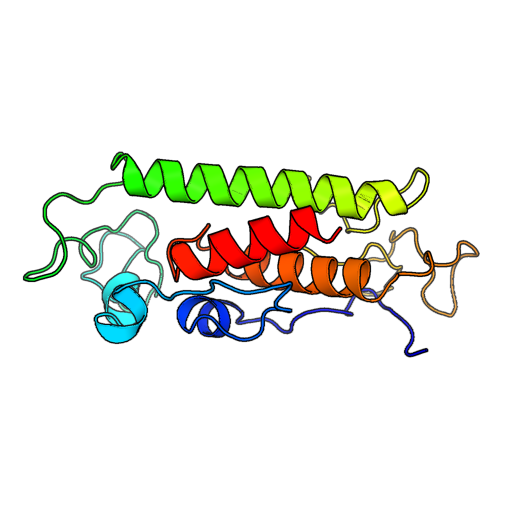941 0.173 11.594 1.00 97.94 88 ARG A N 1
ATOM 610 C CA . ARG A 1 88 ? 2.089 1.258 10.615 1.00 97.94 88 ARG A CA 1
ATOM 611 C C . ARG A 1 88 ? 3.543 1.449 10.193 1.00 97.94 88 ARG A C 1
ATOM 613 O O . ARG A 1 88 ? 3.807 1.562 8.999 1.00 97.94 88 ARG A O 1
ATOM 620 N N . ASP A 1 89 ? 4.462 1.422 11.154 1.00 98.50 89 ASP A N 1
ATOM 621 C CA . ASP A 1 89 ? 5.902 1.568 10.933 1.00 98.50 89 ASP A CA 1
ATOM 622 C C . ASP A 1 89 ? 6.441 0.419 10.066 1.00 98.50 89 ASP A C 1
ATOM 624 O O . ASP A 1 89 ? 7.240 0.644 9.153 1.00 98.50 89 ASP A O 1
ATOM 628 N N . TYR A 1 90 ? 5.971 -0.812 10.298 1.00 98.75 90 TYR A N 1
ATOM 629 C CA . TYR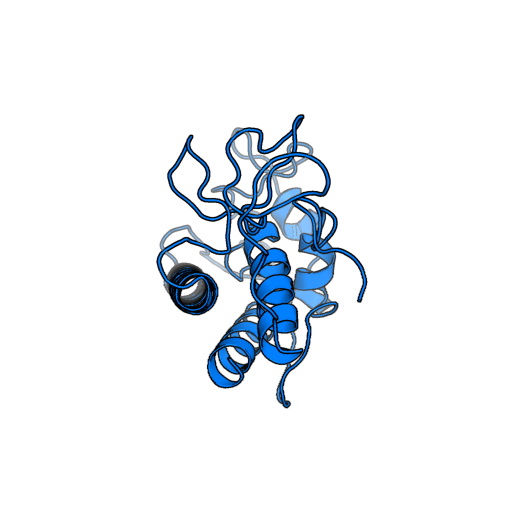 A 1 90 ? 6.353 -1.967 9.492 1.00 98.75 90 TYR A CA 1
ATOM 630 C C . TYR A 1 90 ? 5.880 -1.832 8.043 1.00 98.75 90 TYR A C 1
ATOM 632 O O . TYR A 1 90 ? 6.681 -1.994 7.121 1.00 98.75 90 TYR A O 1
ATOM 640 N N . ILE A 1 91 ? 4.593 -1.524 7.832 1.00 98.62 91 ILE A N 1
ATOM 641 C CA . ILE A 1 91 ? 4.034 -1.379 6.482 1.00 98.62 91 ILE A CA 1
ATOM 642 C C . ILE A 1 91 ? 4.723 -0.235 5.727 1.00 98.62 91 ILE A C 1
ATOM 644 O O . ILE A 1 91 ? 5.110 -0.422 4.576 1.00 98.62 91 ILE A O 1
ATOM 648 N N . ASP A 1 92 ? 4.934 0.917 6.368 1.00 98.19 92 ASP A N 1
ATOM 649 C CA . ASP A 1 92 ? 5.639 2.058 5.771 1.00 98.19 92 ASP A CA 1
ATOM 650 C C . ASP A 1 92 ? 7.083 1.699 5.379 1.00 98.19 92 ASP A C 1
ATOM 652 O O . ASP A 1 92 ? 7.513 1.947 4.249 1.00 98.19 92 ASP A O 1
ATOM 656 N N . THR A 1 93 ? 7.815 1.026 6.272 1.00 98.56 93 THR A N 1
ATOM 657 C CA . THR A 1 93 ? 9.184 0.560 6.001 1.00 98.56 93 THR A CA 1
ATOM 658 C C . THR A 1 93 ? 9.223 -0.390 4.804 1.00 98.56 93 THR A C 1
ATOM 660 O O . THR A 1 93 ? 10.062 -0.237 3.915 1.00 98.56 93 THR A O 1
ATOM 663 N N . LYS A 1 94 ? 8.295 -1.350 4.739 1.00 98.75 94 LYS A N 1
ATOM 664 C CA . LYS A 1 94 ? 8.226 -2.324 3.643 1.00 98.75 94 LYS A CA 1
ATOM 665 C C . LYS A 1 94 ? 7.770 -1.715 2.321 1.00 98.75 94 LYS A C 1
ATOM 667 O O . LYS A 1 94 ? 8.285 -2.105 1.277 1.00 98.75 94 LYS A O 1
ATOM 672 N N . LEU A 1 95 ? 6.879 -0.724 2.336 1.00 98.50 95 LEU A N 1
ATOM 673 C CA . LEU A 1 95 ? 6.544 0.043 1.135 1.00 98.50 95 LEU A CA 1
ATOM 674 C C . LEU A 1 95 ? 7.768 0.796 0.603 1.00 98.50 95 LEU A C 1
ATOM 676 O O . LEU A 1 95 ? 8.025 0.752 -0.596 1.00 98.50 95 LEU A O 1
ATOM 680 N N . LYS A 1 96 ? 8.559 1.433 1.473 1.00 98.00 96 LYS A N 1
ATOM 681 C CA . LYS A 1 96 ? 9.806 2.108 1.069 1.00 98.00 96 LYS A CA 1
ATOM 682 C C . LYS A 1 96 ? 10.831 1.129 0.493 1.00 98.00 96 LYS A C 1
ATOM 684 O O . LYS A 1 96 ? 11.439 1.424 -0.533 1.00 98.00 96 LYS A O 1
ATOM 689 N N . GLU A 1 97 ? 10.981 -0.045 1.105 1.00 98.62 97 GLU A N 1
ATOM 690 C CA . GLU A 1 97 ? 11.833 -1.124 0.587 1.00 98.62 97 GLU A CA 1
ATOM 691 C C . GLU A 1 97 ? 11.383 -1.577 -0.811 1.00 98.62 97 GLU A C 1
ATOM 693 O O . GLU A 1 97 ? 12.197 -1.652 -1.735 1.00 98.62 97 GLU A O 1
ATOM 698 N N . LEU A 1 98 ? 10.081 -1.823 -0.992 1.00 98.69 98 LEU A N 1
ATOM 699 C CA . LEU A 1 98 ? 9.522 -2.246 -2.273 1.00 98.69 98 LEU A CA 1
ATOM 700 C C . LEU A 1 98 ? 9.642 -1.154 -3.347 1.00 98.69 98 LEU A C 1
ATOM 702 O O . LEU A 1 98 ? 10.014 -1.462 -4.475 1.00 98.69 98 LEU A O 1
ATOM 706 N N . ALA A 1 99 ? 9.397 0.114 -3.007 1.00 98.12 99 ALA A N 1
ATOM 707 C CA . ALA A 1 99 ? 9.604 1.237 -3.922 1.00 98.12 99 ALA A CA 1
ATOM 708 C C . ALA A 1 99 ? 11.069 1.333 -4.373 1.00 98.12 99 ALA A C 1
ATOM 710 O O . ALA A 1 99 ? 11.331 1.500 -5.559 1.00 98.12 99 ALA A O 1
ATOM 711 N N . GLY A 1 100 ? 12.027 1.154 -3.454 1.00 97.81 100 GLY A N 1
ATOM 712 C CA . GLY A 1 100 ? 13.453 1.119 -3.789 1.00 97.81 100 GLY A CA 1
ATOM 713 C C . GLY A 1 100 ? 13.802 -0.008 -4.765 1.00 97.81 100 GLY A C 1
ATOM 714 O O . GLY A 1 100 ? 14.491 0.224 -5.757 1.00 97.81 100 GLY A O 1
ATOM 715 N N . LYS A 1 101 ? 13.268 -1.213 -4.535 1.00 98.19 101 LYS A N 1
ATOM 716 C CA . LYS A 1 101 ? 13.391 -2.352 -5.460 1.00 98.19 101 LYS A CA 1
ATOM 717 C C . LYS A 1 101 ? 12.795 -2.037 -6.838 1.00 98.19 101 LYS A C 1
ATOM 719 O O . LYS A 1 101 ? 13.478 -2.216 -7.844 1.00 98.19 101 LYS A O 1
ATOM 724 N N . ILE A 1 102 ? 11.569 -1.512 -6.885 1.00 97.81 102 ILE A N 1
ATOM 725 C CA . ILE A 1 102 ? 10.885 -1.128 -8.129 1.00 97.81 102 ILE A CA 1
ATOM 726 C C . ILE A 1 102 ? 11.667 -0.051 -8.885 1.00 97.81 102 ILE A C 1
ATOM 728 O O . ILE A 1 102 ? 11.794 -0.128 -10.098 1.00 97.81 102 ILE A O 1
ATOM 732 N N . ASN A 1 103 ? 12.220 0.946 -8.207 1.00 97.62 103 ASN A N 1
ATOM 733 C CA . ASN A 1 103 ? 12.962 1.999 -8.893 1.00 97.62 103 ASN A CA 1
ATOM 734 C C . ASN A 1 103 ? 14.353 1.548 -9.350 1.00 97.62 103 ASN A C 1
ATOM 736 O O . ASN A 1 103 ? 14.846 2.032 -10.363 1.00 97.62 103 ASN A O 1
ATOM 740 N N . SER A 1 104 ? 14.964 0.570 -8.673 1.00 96.56 104 SER A N 1
ATOM 741 C CA . SER A 1 104 ? 16.287 0.052 -9.052 1.00 96.56 104 SER A CA 1
ATOM 742 C C . SER A 1 104 ? 16.333 -0.597 -10.439 1.00 96.56 104 SER A C 1
ATOM 744 O O . SER A 1 104 ? 17.401 -0.657 -11.044 1.00 96.56 104 SER A O 1
ATOM 746 N N . ILE A 1 105 ? 15.190 -1.049 -10.967 1.00 95.19 105 ILE A N 1
ATOM 747 C CA . ILE A 1 105 ? 15.111 -1.659 -12.303 1.00 95.19 105 ILE A CA 1
ATOM 748 C C . ILE A 1 105 ? 14.989 -0.625 -13.436 1.00 95.19 105 ILE A C 1
ATOM 750 O O . ILE A 1 105 ? 14.976 -1.009 -14.600 1.00 95.19 105 ILE A O 1
ATOM 754 N N . GLY A 1 106 ? 14.905 0.671 -13.119 1.00 92.31 106 GLY A N 1
ATOM 755 C CA . GLY A 1 106 ? 14.836 1.749 -14.109 1.00 92.31 106 GLY A CA 1
ATOM 756 C C . GLY A 1 106 ? 16.194 2.295 -14.572 1.00 92.31 106 GLY A C 1
ATOM 757 O O . GLY A 1 106 ? 16.236 3.345 -15.202 1.00 92.31 106 GLY A O 1
ATOM 758 N N . ASP A 1 107 ? 17.298 1.605 -14.257 1.00 87.75 107 ASP A N 1
ATOM 759 C CA . ASP A 1 107 ? 18.658 1.871 -14.770 1.00 87.75 107 ASP A CA 1
ATOM 760 C C . ASP A 1 107 ? 19.081 3.356 -14.726 1.00 87.75 107 ASP A C 1
ATOM 762 O O . ASP A 1 107 ? 19.458 3.970 -15.723 1.00 87.75 107 ASP A O 1
ATOM 766 N N . GLY A 1 108 ? 18.970 3.963 -13.540 1.00 88.94 108 GLY A N 1
ATOM 767 C CA . GLY A 1 108 ? 19.345 5.362 -13.297 1.00 88.94 108 GLY A CA 1
ATOM 768 C C . GLY A 1 108 ? 18.180 6.354 -13.279 1.00 88.94 108 GLY A C 1
ATOM 769 O O . GLY A 1 108 ? 18.383 7.499 -12.877 1.00 88.94 108 GLY A O 1
ATOM 770 N N . HIS A 1 109 ? 16.967 5.916 -13.625 1.00 93.00 109 HIS A N 1
ATOM 771 C CA . HIS A 1 109 ? 15.732 6.685 -13.466 1.00 93.00 109 HIS A CA 1
ATOM 772 C C . HIS A 1 109 ? 14.677 5.888 -12.693 1.00 93.00 109 HIS A C 1
ATOM 774 O O . HIS A 1 109 ? 14.587 4.671 -12.821 1.00 93.00 109 HIS A O 1
ATOM 780 N N . ASP A 1 110 ? 13.869 6.566 -11.878 1.00 96.00 110 ASP A N 1
ATOM 781 C CA . ASP A 1 110 ? 12.811 5.903 -11.115 1.00 96.00 110 ASP A CA 1
ATOM 782 C C . ASP A 1 110 ? 11.720 5.349 -12.053 1.00 96.00 110 ASP A C 1
ATOM 784 O O . ASP A 1 110 ? 11.320 5.985 -13.030 1.00 96.00 110 ASP A O 1
ATOM 788 N N . ILE A 1 111 ? 11.202 4.157 -11.744 1.00 95.12 111 ILE A N 1
ATOM 789 C CA . ILE A 1 111 ? 10.016 3.603 -12.418 1.00 95.12 111 ILE A CA 1
ATOM 790 C C . ILE A 1 111 ? 8.755 4.295 -11.911 1.00 95.12 111 ILE A C 1
ATOM 792 O O . ILE A 1 111 ? 7.839 4.575 -12.684 1.00 95.12 111 ILE A O 1
ATOM 796 N N . LEU A 1 112 ? 8.683 4.534 -10.601 1.00 95.56 112 LEU A N 1
ATOM 797 C CA . LEU A 1 112 ? 7.562 5.209 -9.967 1.00 95.56 112 LEU A CA 1
ATOM 798 C C . LEU A 1 112 ? 7.750 6.722 -10.044 1.00 95.56 112 LEU A C 1
ATOM 800 O O . LEU A 1 112 ? 8.812 7.246 -9.718 1.00 95.56 112 LEU A O 1
ATOM 804 N N . GLN A 1 113 ? 6.681 7.431 -10.390 1.00 93.81 113 GLN A N 1
ATOM 805 C CA . GLN A 1 113 ? 6.643 8.883 -10.322 1.00 93.81 113 GLN A CA 1
ATOM 806 C C . GLN A 1 113 ? 6.823 9.320 -8.867 1.00 93.81 113 GLN A C 1
ATOM 808 O O . GLN A 1 113 ? 6.042 8.940 -7.985 1.00 93.81 113 GLN A O 1
ATOM 813 N N . LYS A 1 114 ? 7.836 10.153 -8.635 1.00 93.06 114 LYS A N 1
ATOM 814 C CA . LYS A 1 114 ? 8.007 10.885 -7.385 1.00 93.06 114 LYS A CA 1
ATOM 815 C C . LYS A 1 114 ? 7.169 12.155 -7.446 1.00 93.06 114 LYS A C 1
ATOM 817 O O . LYS A 1 114 ? 7.392 12.995 -8.315 1.00 93.06 114 LYS A O 1
ATOM 822 N N . ASP A 1 115 ? 6.193 12.283 -6.558 1.00 89.69 115 ASP A N 1
ATOM 823 C CA . ASP A 1 115 ? 5.319 13.449 -6.528 1.00 89.69 115 ASP A CA 1
ATOM 824 C C . ASP A 1 115 ? 6.143 14.692 -6.136 1.00 89.69 115 ASP A C 1
ATOM 826 O O . ASP A 1 115 ? 6.813 14.691 -5.099 1.00 89.69 115 ASP A O 1
ATOM 830 N N . PRO A 1 116 ? 6.161 15.756 -6.958 1.00 87.44 116 PRO A N 1
ATOM 831 C CA . PRO A 1 116 ? 6.985 16.930 -6.694 1.00 87.44 116 PRO A CA 1
ATOM 832 C C . PRO A 1 116 ? 6.492 17.756 -5.498 1.00 87.44 116 PRO A C 1
ATOM 834 O O . PRO A 1 116 ? 7.232 18.614 -5.018 1.00 87.44 116 PRO A O 1
ATOM 837 N N . SER A 1 117 ? 5.257 17.540 -5.031 1.00 90.69 117 SER A N 1
ATOM 838 C CA . SER A 1 117 ? 4.679 18.293 -3.915 1.00 90.69 117 S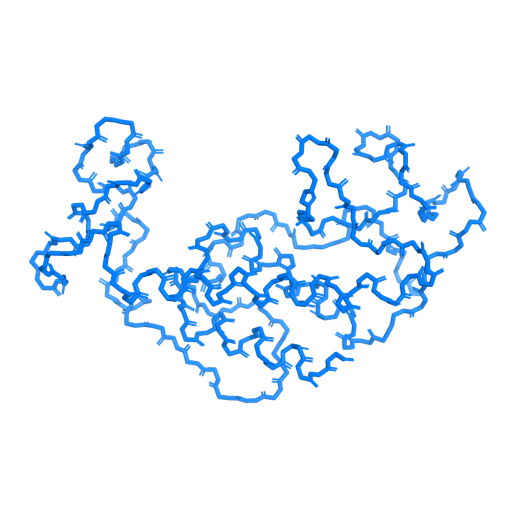ER A CA 1
ATOM 839 C C . SER A 1 117 ? 5.171 17.817 -2.549 1.00 90.69 117 SER A C 1
ATOM 841 O O . SER A 1 117 ? 5.325 18.638 -1.643 1.00 90.69 117 SER A O 1
ATOM 843 N N . ASP A 1 118 ? 5.458 16.522 -2.404 1.00 91.38 118 ASP A N 1
ATOM 844 C CA . ASP A 1 118 ? 5.848 15.923 -1.125 1.00 91.38 118 ASP A CA 1
ATOM 845 C C . ASP A 1 118 ? 7.072 14.992 -1.199 1.00 91.38 118 ASP A C 1
ATOM 847 O O . ASP A 1 118 ? 7.605 14.584 -0.166 1.00 91.38 118 ASP A O 1
ATOM 851 N N . GLY A 1 119 ? 7.565 14.694 -2.402 1.00 90.56 119 GLY A N 1
ATOM 852 C CA . GLY A 1 119 ? 8.721 13.837 -2.627 1.00 90.56 119 GLY A CA 1
ATOM 853 C C . GLY A 1 119 ? 8.452 12.346 -2.414 1.00 90.56 119 GLY A C 1
ATOM 854 O O . GLY A 1 119 ? 9.419 11.587 -2.315 1.00 90.56 119 GLY A O 1
ATOM 855 N N . ASN A 1 120 ? 7.194 11.908 -2.343 1.00 91.50 120 ASN A N 1
ATOM 856 C CA . ASN A 1 120 ? 6.830 10.508 -2.133 1.00 91.50 120 ASN A CA 1
ATOM 857 C C . ASN A 1 120 ? 6.444 9.804 -3.441 1.00 91.50 120 ASN A C 1
ATOM 859 O O . ASN A 1 120 ? 6.051 10.423 -4.427 1.00 91.50 120 ASN A O 1
ATOM 863 N N . TYR A 1 121 ? 6.532 8.473 -3.452 1.00 94.75 121 TYR A N 1
ATOM 864 C CA . TYR A 1 121 ? 6.019 7.663 -4.557 1.00 94.75 121 TYR A CA 1
ATOM 865 C C . TYR A 1 121 ? 4.560 7.290 -4.277 1.00 94.75 121 TYR A C 1
ATOM 867 O O . TYR A 1 121 ? 4.270 6.553 -3.342 1.00 94.75 121 TYR A O 1
ATOM 875 N N . HIS A 1 122 ? 3.627 7.771 -5.102 1.00 90.06 122 HIS A N 1
ATOM 876 C CA . HIS A 1 122 ? 2.182 7.499 -4.951 1.00 90.06 122 HIS A CA 1
ATOM 877 C C .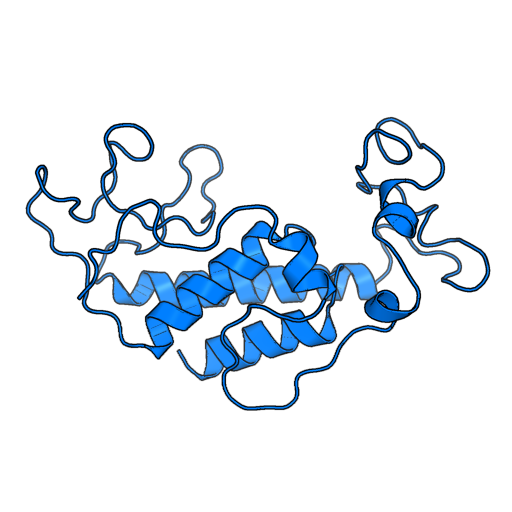 HIS A 1 122 ? 1.704 6.271 -5.750 1.00 90.06 122 HIS A C 1
ATOM 879 O O . HIS A 1 122 ? 0.505 6.012 -5.927 1.00 90.06 122 HIS A O 1
ATOM 885 N N . GLY A 1 123 ? 2.665 5.519 -6.289 1.00 90.62 123 GLY A N 1
ATOM 886 C CA . GLY A 1 123 ? 2.446 4.325 -7.096 1.00 90.62 123 GLY A CA 1
ATOM 887 C C . GLY A 1 123 ? 2.139 4.597 -8.568 1.00 90.62 123 GLY A C 1
ATOM 888 O O . GLY A 1 123 ? 1.977 3.642 -9.317 1.00 90.62 123 GLY A O 1
ATOM 889 N N . TYR A 1 124 ? 2.063 5.851 -9.019 1.00 92.25 124 TYR A N 1
ATOM 890 C CA . TYR A 1 124 ? 2.014 6.118 -10.460 1.00 92.25 124 TYR A CA 1
ATOM 891 C C . TYR A 1 124 ? 3.349 5.754 -11.109 1.00 92.25 124 TYR A C 1
ATOM 893 O O . TYR A 1 124 ? 4.391 5.845 -10.466 1.00 92.25 124 TYR A O 1
ATOM 901 N N . ILE A 1 125 ? 3.310 5.338 -12.371 1.00 93.19 125 ILE A N 1
ATOM 902 C CA . ILE A 1 125 ? 4.512 5.060 -13.163 1.00 93.19 125 ILE A CA 1
ATOM 903 C C . ILE A 1 125 ? 4.968 6.374 -13.796 1.00 93.19 125 ILE A C 1
ATOM 905 O O . ILE A 1 125 ? 4.124 7.131 -14.276 1.00 93.19 125 ILE A O 1
ATOM 909 N N . ASP A 1 126 ? 6.273 6.642 -13.830 1.00 93.19 126 ASP A N 1
ATOM 910 C CA . ASP A 1 126 ? 6.841 7.884 -14.367 1.00 93.19 126 ASP A CA 1
ATOM 911 C C . ASP A 1 126 ? 6.849 7.947 -15.907 1.00 93.19 126 ASP A C 1
ATOM 913 O O . ASP A 1 126 ? 7.848 8.231 -16.559 1.00 93.19 126 ASP A O 1
ATOM 917 N N . ILE A 1 127 ? 5.712 7.633 -16.517 1.00 90.69 127 ILE A N 1
ATOM 918 C CA . ILE A 1 127 ? 5.492 7.752 -17.955 1.00 90.69 127 ILE A CA 1
ATOM 919 C C . ILE A 1 127 ? 4.921 9.136 -18.258 1.00 90.69 127 ILE A C 1
ATOM 921 O O . ILE A 1 127 ? 4.051 9.619 -17.527 1.00 90.69 127 ILE A O 1
ATOM 925 N N . TYR A 1 128 ? 5.386 9.752 -19.347 1.00 89.12 128 TYR A N 1
ATOM 926 C CA . TYR A 1 128 ? 4.873 11.026 -19.847 1.00 89.12 128 TYR A CA 1
ATOM 927 C C . TYR A 1 128 ? 3.350 10.977 -20.033 1.00 89.12 128 TYR A C 1
ATOM 929 O O . TYR A 1 128 ? 2.818 10.114 -20.717 1.00 89.12 128 TYR A O 1
ATOM 937 N N . ASP A 1 129 ? 2.609 11.929 -19.488 1.00 87.38 129 ASP A N 1
ATOM 938 C CA . ASP A 1 129 ? 1.182 12.115 -19.763 1.00 87.38 129 ASP A CA 1
ATOM 939 C C . ASP A 1 129 ? 0.911 13.613 -19.806 1.00 87.38 129 ASP A C 1
ATOM 941 O O . ASP A 1 129 ? 1.097 14.304 -18.810 1.00 87.38 129 ASP A O 1
ATOM 945 N N . ALA A 1 130 ? 0.482 14.133 -20.957 1.00 87.25 130 ALA A N 1
ATOM 946 C CA . ALA A 1 130 ? 0.348 15.576 -21.153 1.00 87.25 130 ALA A CA 1
ATOM 947 C C . ALA A 1 130 ? -0.579 16.258 -20.126 1.00 87.25 130 ALA A C 1
ATOM 949 O O . ALA A 1 130 ? -0.414 17.445 -19.857 1.00 87.25 130 ALA A O 1
ATOM 950 N N . GLY A 1 131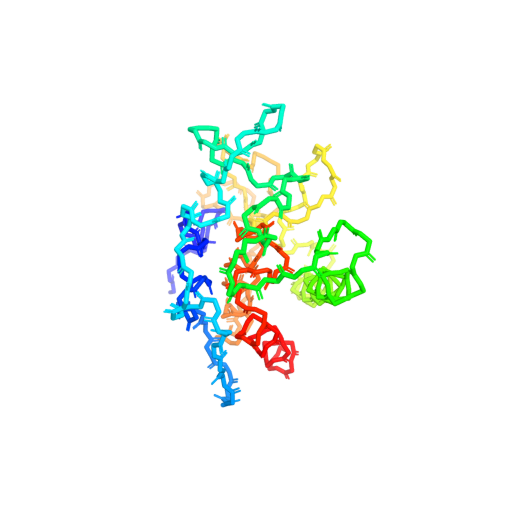 ? -1.550 15.530 -19.558 1.00 86.69 131 GLY A N 1
ATOM 951 C CA . GLY A 1 131 ? -2.499 16.069 -18.586 1.00 86.69 131 GLY A CA 1
ATOM 952 C C . GLY A 1 131 ? -2.126 15.820 -17.125 1.00 86.69 131 GLY A C 1
ATOM 953 O O . GLY A 1 131 ? -2.543 16.592 -16.267 1.00 86.69 131 GLY A O 1
ATOM 954 N N . ALA A 1 132 ? -1.386 14.750 -16.825 1.00 86.94 132 ALA A N 1
ATOM 955 C CA . ALA A 1 132 ? -1.144 14.302 -15.451 1.00 86.94 132 ALA A CA 1
ATOM 956 C C . ALA A 1 132 ? 0.338 14.133 -15.075 1.00 86.94 132 ALA A C 1
ATOM 958 O O . ALA A 1 132 ? 0.675 14.250 -13.900 1.00 86.94 132 ALA A O 1
ATOM 959 N N . ASN A 1 133 ? 1.223 13.896 -16.045 1.00 88.94 133 ASN A N 1
ATOM 960 C CA . ASN A 1 133 ? 2.667 13.796 -15.835 1.00 88.94 133 ASN A CA 1
ATOM 961 C C . ASN A 1 133 ? 3.452 14.360 -17.034 1.00 88.94 133 ASN A C 1
ATOM 963 O O . ASN A 1 133 ? 4.140 13.616 -17.738 1.00 88.94 133 ASN A O 1
ATOM 967 N N . PRO A 1 134 ? 3.349 15.672 -17.320 1.00 87.56 134 PRO A N 1
ATOM 968 C CA . PRO A 1 134 ? 3.949 16.270 -18.516 1.00 87.56 134 PRO A CA 1
ATOM 969 C C . PRO A 1 134 ? 5.487 16.267 -18.498 1.00 87.56 134 PRO A C 1
ATOM 971 O O . PRO A 1 134 ? 6.104 16.573 -19.513 1.00 87.56 134 PRO A O 1
ATOM 974 N N . ALA A 1 135 ? 6.100 15.932 -17.361 1.00 87.75 135 ALA A N 1
ATOM 975 C CA . ALA A 1 135 ? 7.543 15.793 -17.193 1.00 87.75 135 ALA A CA 1
ATOM 976 C C . ALA A 1 135 ? 7.993 14.330 -17.014 1.00 87.75 135 ALA A C 1
ATOM 978 O O . ALA A 1 135 ? 9.158 14.105 -16.695 1.00 87.75 135 ALA A O 1
ATOM 979 N N . GLY A 1 136 ? 7.091 13.354 -17.183 1.00 90.00 136 GLY A N 1
ATOM 980 C CA . GLY A 1 136 ? 7.414 11.944 -16.967 1.00 90.00 136 GLY A CA 1
ATOM 981 C C . GLY A 1 136 ? 8.514 11.461 -17.894 1.00 90.00 136 GLY A C 1
ATOM 982 O O . GLY A 1 136 ? 8.461 11.766 -19.082 1.00 90.00 136 GLY A O 1
ATOM 983 N N . PHE A 1 137 ? 9.493 10.733 -17.356 1.00 90.19 137 PHE A N 1
ATOM 984 C CA . PHE A 1 137 ? 10.717 10.359 -18.064 1.00 90.19 137 PHE A CA 1
ATOM 985 C C . PHE A 1 137 ? 10.515 9.274 -19.132 1.00 90.19 137 PHE A C 1
ATOM 987 O O . PHE A 1 137 ? 11.148 9.306 -20.188 1.00 90.19 137 PHE A O 1
ATOM 994 N N . TRP A 1 138 ? 9.642 8.304 -18.868 1.00 90.06 138 TRP A N 1
ATOM 995 C CA . TRP A 1 138 ? 9.444 7.161 -19.753 1.00 90.06 138 TRP A CA 1
ATOM 996 C C . TRP A 1 138 ? 8.412 7.450 -20.845 1.00 90.06 138 TRP A C 1
ATOM 998 O O . TRP A 1 138 ? 7.453 8.205 -20.661 1.00 90.06 138 TRP A O 1
ATOM 1008 N N . ASN A 1 139 ? 8.582 6.807 -21.997 1.00 82.44 139 ASN A N 1
ATOM 1009 C CA . ASN A 1 139 ? 7.769 7.097 -23.170 1.00 82.44 139 ASN A CA 1
ATOM 1010 C C . ASN A 1 139 ? 6.283 6.721 -23.038 1.00 82.44 139 ASN A C 1
ATOM 1012 O O . ASN A 1 139 ? 5.919 5.588 -22.732 1.00 82.44 139 ASN A O 1
ATOM 1016 N N . ASN A 1 140 ? 5.439 7.667 -23.445 1.00 63.72 140 ASN A N 1
ATOM 1017 C CA . ASN A 1 140 ? 4.049 7.496 -23.883 1.00 63.72 140 ASN A CA 1
ATOM 1018 C C . ASN A 1 140 ? 4.035 7.816 -25.389 1.00 63.72 140 ASN A C 1
ATOM 1020 O O . ASN A 1 140 ? 4.802 8.691 -25.806 1.00 63.72 140 ASN A O 1
ATOM 1024 N N . PRO A 1 141 ? 3.277 7.119 -26.257 1.00 53.09 141 PRO A N 1
ATOM 1025 C CA . PRO A 1 141 ? 3.561 7.168 -27.682 1.00 53.09 141 PRO A CA 1
ATOM 1026 C C . PRO A 1 141 ? 3.280 8.576 -28.225 1.00 53.09 141 PRO A C 1
ATOM 1028 O O . PRO A 1 141 ? 2.135 9.017 -28.270 1.00 53.09 141 PRO A O 1
ATOM 1031 N N . GLY A 1 142 ? 4.343 9.286 -28.621 1.00 56.97 142 GLY A N 1
ATOM 1032 C CA . GLY A 1 142 ? 4.267 10.596 -29.276 1.00 56.97 142 GLY A CA 1
ATOM 1033 C C . GLY A 1 142 ? 5.297 11.633 -28.818 1.00 56.97 142 GLY A C 1
ATOM 1034 O O . GLY A 1 142 ? 5.627 12.522 -29.600 1.00 56.97 142 GLY A O 1
ATOM 1035 N N . GLN A 1 143 ? 5.839 11.529 -27.601 1.00 59.56 143 GLN A N 1
ATOM 1036 C CA . GLN A 1 143 ? 6.875 12.433 -27.084 1.00 59.56 143 GLN A CA 1
ATOM 1037 C C . GLN A 1 143 ? 7.911 11.624 -26.284 1.00 59.56 143 GLN A C 1
ATOM 1039 O O . GLN A 1 143 ? 7.543 10.835 -25.419 1.00 59.56 143 GLN A O 1
ATOM 1044 N N . MET A 1 144 ? 9.191 11.879 -26.577 1.00 61.62 144 MET A N 1
ATOM 1045 C CA . MET A 1 144 ? 10.412 11.285 -26.001 1.00 61.62 144 MET A CA 1
ATOM 1046 C C . MET A 1 144 ? 10.842 9.908 -26.541 1.00 61.62 144 MET A C 1
ATOM 1048 O O . MET A 1 144 ? 10.079 9.179 -27.172 1.00 61.62 144 MET A O 1
ATOM 1052 N N . SER A 1 145 ? 12.137 9.608 -26.394 1.00 67.25 145 SER A N 1
ATOM 1053 C CA . SER A 1 145 ? 12.858 8.498 -27.038 1.00 67.25 145 SER A CA 1
ATOM 1054 C C . SER A 1 145 ? 13.278 7.376 -26.082 1.00 67.25 145 SER A C 1
ATOM 1056 O O . SER A 1 145 ? 13.913 6.429 -26.542 1.00 67.25 145 SER A O 1
ATOM 1058 N N . VAL A 1 146 ? 12.975 7.475 -24.781 1.00 85.19 146 VAL A N 1
ATOM 1059 C CA . VAL A 1 146 ? 13.446 6.508 -23.781 1.00 85.19 146 VAL A CA 1
ATOM 1060 C C . VAL A 1 146 ? 12.380 5.429 -23.544 1.00 85.19 146 VAL A C 1
ATOM 1062 O O . VAL A 1 146 ? 11.332 5.706 -22.949 1.00 85.19 146 VAL A O 1
ATOM 1065 N N . PRO A 1 147 ? 12.595 4.194 -24.036 1.00 85.69 147 PRO A N 1
ATOM 1066 C CA . PRO A 1 147 ? 11.627 3.120 -23.872 1.00 85.69 147 PRO A CA 1
ATOM 1067 C C . PRO A 1 147 ? 11.483 2.748 -22.395 1.00 85.69 147 PRO A C 1
ATOM 1069 O O . PRO A 1 147 ? 12.472 2.685 -21.670 1.00 85.69 147 PRO A O 1
ATOM 1072 N N . PHE A 1 148 ? 10.252 2.473 -21.966 1.00 88.00 148 PHE A N 1
ATOM 1073 C CA . PHE A 1 148 ? 10.005 1.913 -20.640 1.00 88.00 148 PHE A CA 1
ATOM 1074 C C . PHE A 1 148 ? 10.646 0.514 -20.533 1.00 88.00 148 PHE A C 1
ATOM 1076 O O . PHE A 1 148 ? 10.534 -0.252 -21.499 1.00 88.00 148 PHE A O 1
ATOM 1083 N N . PRO A 1 149 ? 11.292 0.157 -19.406 1.00 88.56 149 PRO A N 1
ATOM 1084 C CA . PRO A 1 149 ? 11.955 -1.137 -19.264 1.00 88.56 149 PRO A CA 1
ATOM 1085 C C . PRO A 1 149 ? 10.992 -2.317 -19.422 1.00 88.56 149 PRO A C 1
ATOM 1087 O O . PRO A 1 149 ? 9.827 -2.256 -19.017 1.00 88.56 149 PRO A O 1
ATOM 1090 N N . GLU A 1 150 ? 11.484 -3.420 -19.986 1.00 88.81 150 GLU A N 1
ATOM 1091 C CA . GLU A 1 150 ? 10.725 -4.670 -20.004 1.00 88.81 150 GLU A CA 1
ATOM 1092 C C . GLU A 1 150 ? 10.599 -5.217 -18.580 1.00 88.81 150 GLU A C 1
ATOM 1094 O O . GLU A 1 150 ? 11.593 -5.429 -17.886 1.00 88.81 150 GLU A O 1
ATOM 1099 N N . LEU A 1 151 ? 9.361 -5.457 -18.147 1.00 91.44 151 LEU A N 1
ATOM 1100 C CA . LEU A 1 151 ? 9.071 -5.993 -16.823 1.00 91.44 151 LEU A CA 1
ATOM 1101 C C . LEU A 1 151 ? 8.793 -7.490 -16.899 1.00 91.44 151 LEU A C 1
ATOM 1103 O O . LEU A 1 151 ? 8.012 -7.954 -17.732 1.00 91.44 151 LEU A O 1
ATOM 1107 N N . THR A 1 152 ? 9.346 -8.245 -15.955 1.00 95.31 152 THR A N 1
ATOM 1108 C CA . THR A 1 152 ? 8.857 -9.598 -15.685 1.00 95.31 152 THR A CA 1
ATOM 1109 C C . THR A 1 152 ? 7.453 -9.542 -15.075 1.00 95.31 152 THR A C 1
ATOM 1111 O O . THR A 1 152 ? 7.050 -8.546 -14.467 1.00 95.31 152 THR A O 1
ATOM 1114 N N . ASN A 1 153 ? 6.708 -10.649 -15.155 1.00 94.12 153 ASN A N 1
ATOM 1115 C CA . ASN A 1 153 ? 5.401 -10.752 -14.497 1.00 94.12 153 ASN A CA 1
ATOM 1116 C C . ASN A 1 153 ? 5.488 -10.502 -12.980 1.00 94.12 153 ASN A C 1
ATOM 1118 O O . ASN A 1 153 ? 4.570 -9.918 -12.408 1.00 94.12 153 ASN A O 1
ATOM 1122 N N . ALA A 1 154 ? 6.586 -10.916 -12.336 1.00 96.81 154 ALA A N 1
ATOM 1123 C CA . ALA A 1 154 ? 6.802 -10.692 -10.909 1.00 96.81 154 ALA A CA 1
ATOM 1124 C C . ALA A 1 154 ? 7.002 -9.201 -10.596 1.00 96.81 154 ALA A C 1
ATOM 1126 O O . ALA A 1 154 ? 6.340 -8.672 -9.706 1.00 96.81 154 ALA A O 1
ATOM 1127 N N . GLN A 1 155 ? 7.827 -8.501 -11.380 1.00 96.81 155 GLN A N 1
ATOM 1128 C CA . GLN A 1 155 ? 8.050 -7.059 -11.226 1.00 96.81 155 GLN A CA 1
ATOM 1129 C C . GLN A 1 155 ? 6.767 -6.259 -11.462 1.00 96.81 155 GLN A C 1
ATOM 1131 O O . GLN A 1 155 ? 6.433 -5.378 -10.671 1.00 96.81 155 GLN A O 1
ATOM 1136 N N . PHE A 1 156 ? 6.002 -6.592 -12.506 1.00 95.31 156 PHE A N 1
ATOM 1137 C CA . PHE A 1 156 ? 4.733 -5.915 -12.757 1.00 95.31 156 PHE A CA 1
ATOM 1138 C C . PHE A 1 156 ? 3.702 -6.209 -11.658 1.00 95.31 156 PHE A C 1
ATOM 1140 O O . PHE A 1 156 ? 3.060 -5.288 -11.157 1.00 95.31 156 PHE A O 1
ATOM 1147 N N . GLY A 1 157 ? 3.594 -7.463 -11.206 1.00 96.06 157 GLY A N 1
ATOM 1148 C CA . GLY A 1 157 ? 2.739 -7.825 -10.073 1.00 96.06 157 GLY A CA 1
ATOM 1149 C C . GLY A 1 157 ? 3.121 -7.098 -8.780 1.00 96.06 157 GLY A C 1
ATOM 1150 O O . GLY A 1 157 ? 2.249 -6.667 -8.028 1.00 96.06 157 GLY A O 1
ATOM 1151 N N . ALA A 1 158 ? 4.415 -6.876 -8.554 1.00 97.94 158 ALA A N 1
ATOM 1152 C CA . ALA A 1 158 ? 4.906 -6.112 -7.419 1.00 97.94 158 ALA A CA 1
ATOM 1153 C C . ALA A 1 158 ? 4.559 -4.618 -7.492 1.00 97.94 158 ALA A C 1
ATOM 1155 O O . ALA A 1 158 ? 4.189 -4.040 -6.470 1.00 97.94 158 ALA A O 1
ATOM 1156 N N . ILE A 1 159 ? 4.601 -4.007 -8.683 1.00 96.81 159 ILE A N 1
ATOM 1157 C CA . ILE A 1 159 ? 4.119 -2.632 -8.902 1.00 96.81 159 ILE A CA 1
ATOM 1158 C C . ILE A 1 159 ? 2.624 -2.535 -8.573 1.00 96.81 159 ILE A C 1
ATOM 1160 O O . ILE A 1 159 ? 2.215 -1.624 -7.852 1.00 96.81 159 ILE A O 1
ATOM 1164 N N . ILE A 1 160 ? 1.813 -3.494 -9.031 1.00 96.19 160 ILE A N 1
ATOM 1165 C CA . ILE A 1 160 ? 0.376 -3.539 -8.717 1.00 96.19 160 ILE A CA 1
ATOM 1166 C C . ILE A 1 160 ? 0.141 -3.672 -7.206 1.00 96.19 160 ILE A C 1
ATOM 1168 O O . ILE A 1 160 ? -0.661 -2.926 -6.645 1.00 96.19 160 ILE A O 1
ATOM 1172 N N . ASN A 1 161 ? 0.867 -4.561 -6.522 1.00 97.75 161 ASN A N 1
ATOM 1173 C CA . ASN A 1 161 ? 0.756 -4.717 -5.069 1.00 97.75 161 ASN A CA 1
ATOM 1174 C C . ASN A 1 161 ? 1.176 -3.452 -4.315 1.00 97.75 161 ASN A C 1
ATOM 1176 O O . ASN A 1 161 ? 0.473 -3.033 -3.394 1.00 97.75 161 ASN A O 1
ATOM 1180 N N . TYR A 1 162 ? 2.277 -2.813 -4.725 1.00 97.81 162 TYR A N 1
ATOM 1181 C CA . TYR A 1 162 ? 2.711 -1.537 -4.163 1.00 97.81 162 TYR A CA 1
ATOM 1182 C C . TYR A 1 162 ? 1.601 -0.489 -4.267 1.00 97.81 162 TYR A C 1
ATOM 1184 O O . TYR A 1 162 ? 1.219 0.112 -3.265 1.00 97.81 162 TYR A O 1
ATOM 1192 N N . GLN A 1 163 ? 1.031 -0.313 -5.462 1.00 96.12 163 GLN A N 1
ATOM 1193 C CA . GLN A 1 163 ? -0.059 0.631 -5.694 1.00 96.12 163 GLN A CA 1
ATOM 1194 C C . GLN A 1 163 ? -1.287 0.326 -4.831 1.00 96.12 163 GLN A C 1
ATOM 1196 O O . GLN A 1 163 ? -1.873 1.244 -4.259 1.00 96.12 163 GLN A O 1
ATOM 1201 N N . LEU A 1 164 ? -1.677 -0.948 -4.740 1.00 96.31 164 LEU A N 1
ATOM 1202 C CA . LEU A 1 164 ? -2.853 -1.393 -3.997 1.00 96.31 164 LEU A CA 1
ATOM 1203 C C . LEU A 1 164 ? -2.743 -1.044 -2.508 1.00 96.31 164 LEU A C 1
ATOM 1205 O O . LEU A 1 164 ? -3.664 -0.457 -1.935 1.00 96.31 164 LEU A O 1
ATOM 1209 N N . ILE A 1 165 ? -1.590 -1.362 -1.918 1.00 97.25 165 ILE A N 1
ATOM 1210 C CA . ILE A 1 165 ? -1.315 -1.187 -0.491 1.00 97.25 165 ILE A CA 1
ATOM 1211 C C . ILE A 1 165 ? -1.029 0.278 -0.157 1.00 97.25 165 ILE A C 1
ATOM 1213 O O . ILE A 1 165 ? -1.514 0.783 0.851 1.00 97.25 165 ILE A O 1
ATOM 1217 N N . TYR A 1 166 ? -0.284 0.991 -1.003 1.00 95.81 166 TYR A N 1
ATOM 1218 C CA . TYR A 1 166 ? -0.018 2.412 -0.788 1.00 95.81 166 TYR A CA 1
ATOM 1219 C C . TYR A 1 166 ? -1.321 3.226 -0.819 1.00 95.81 166 TYR A C 1
ATOM 1221 O O . TYR A 1 166 ? -1.584 4.032 0.072 1.00 95.81 166 TYR A O 1
ATOM 1229 N N . ARG A 1 167 ? -2.190 2.969 -1.809 1.00 93.62 167 ARG A N 1
ATOM 1230 C CA . ARG A 1 167 ? -3.462 3.698 -1.980 1.00 93.62 167 ARG A CA 1
ATOM 1231 C C . ARG A 1 167 ? -4.539 3.329 -0.973 1.00 93.62 167 ARG A C 1
ATOM 1233 O O . ARG A 1 167 ? -5.521 4.056 -0.868 1.00 93.62 167 ARG A O 1
ATOM 1240 N N . ASP A 1 168 ? -4.358 2.228 -0.249 1.00 95.25 168 ASP A N 1
ATOM 1241 C CA . ASP A 1 168 ? -5.204 1.888 0.890 1.00 95.25 168 ASP A CA 1
ATOM 1242 C C . ASP A 1 168 ? -5.004 2.865 2.057 1.00 95.25 168 ASP A C 1
ATOM 1244 O O . ASP A 1 168 ? -5.875 2.963 2.911 1.00 95.25 168 ASP A O 1
ATOM 1248 N N . ALA A 1 169 ? -3.886 3.602 2.104 1.00 94.06 169 ALA A N 1
ATOM 1249 C CA . ALA A 1 169 ? -3.620 4.706 3.035 1.00 94.06 169 ALA A CA 1
ATOM 1250 C C . ALA A 1 169 ? -3.774 4.389 4.545 1.00 94.06 169 ALA A C 1
ATOM 1252 O O . ALA A 1 169 ? -3.541 5.254 5.394 1.00 94.06 169 ALA A O 1
ATOM 1253 N N . SER A 1 170 ? -4.114 3.152 4.921 1.00 95.19 170 SER A N 1
ATOM 1254 C CA . SER A 1 170 ? -4.344 2.742 6.306 1.00 95.19 170 SER A CA 1
ATOM 1255 C C . SER A 1 170 ? -3.046 2.361 7.014 1.00 95.19 170 SER A C 1
ATOM 1257 O O . SER A 1 170 ? -3.013 2.292 8.245 1.00 95.19 170 SER A O 1
ATOM 1259 N N . LEU A 1 171 ? -1.974 2.134 6.240 1.00 96.50 171 LEU A N 1
ATOM 1260 C CA . LEU A 1 171 ? -0.705 1.563 6.693 1.00 96.50 171 LEU A CA 1
ATOM 1261 C C . LEU A 1 171 ? -0.923 0.244 7.454 1.00 96.50 171 LEU A C 1
ATOM 1263 O O . LEU A 1 171 ? -0.368 0.020 8.526 1.00 96.50 171 LEU A O 1
ATOM 1267 N N . GLY A 1 172 ? -1.778 -0.623 6.906 1.00 96.69 172 GLY A N 1
ATOM 1268 C CA . GLY A 1 172 ? -2.030 -1.967 7.428 1.00 96.69 172 GLY A CA 1
ATOM 1269 C C . GLY A 1 172 ? -3.215 -2.093 8.380 1.00 96.69 172 GLY A C 1
ATOM 1270 O O . GLY A 1 172 ? -3.617 -3.213 8.676 1.00 96.69 172 GLY A O 1
ATOM 1271 N N . VAL A 1 173 ? -3.806 -0.991 8.848 1.00 96.31 173 VAL A N 1
ATOM 1272 C CA . VAL A 1 173 ? -4.889 -1.028 9.849 1.00 96.31 173 VAL A CA 1
ATOM 1273 C C . VAL A 1 173 ? -6.117 -1.789 9.344 1.00 96.31 173 VAL A C 1
ATOM 1275 O O . VAL A 1 173 ? -6.764 -2.484 10.128 1.00 96.31 173 VAL A O 1
ATOM 1278 N N . HIS A 1 174 ? -6.421 -1.709 8.046 1.00 96.88 174 HIS A N 1
ATOM 1279 C CA . HIS A 1 174 ? -7.579 -2.399 7.480 1.00 96.88 174 HIS A CA 1
ATOM 1280 C C . HIS A 1 174 ? -7.463 -3.925 7.531 1.00 96.88 174 HIS A C 1
ATOM 1282 O O . HIS A 1 174 ? -8.467 -4.593 7.771 1.00 96.88 174 HIS A O 1
ATOM 1288 N N . ASN A 1 175 ? -6.263 -4.487 7.339 1.00 98.06 175 ASN A N 1
ATO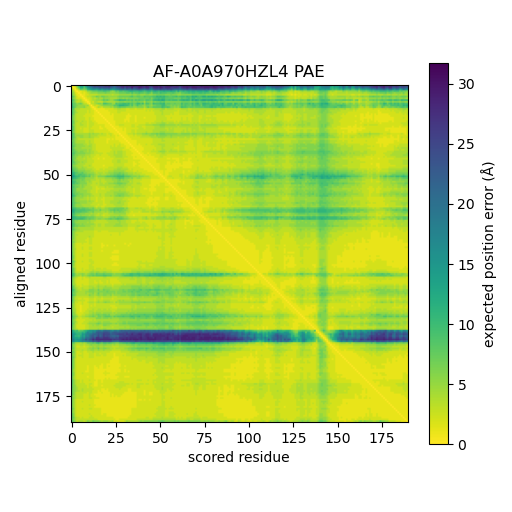M 1289 C CA . ASN A 1 175 ? -6.051 -5.935 7.381 1.00 98.06 175 ASN A CA 1
ATOM 1290 C C . ASN A 1 175 ? -4.564 -6.313 7.501 1.00 98.06 175 ASN A C 1
ATOM 1292 O O . ASN A 1 175 ? -3.940 -6.791 6.550 1.00 98.06 175 ASN A O 1
ATOM 1296 N N . TYR A 1 176 ? -3.980 -6.082 8.677 1.00 98.19 176 TYR A N 1
ATOM 1297 C CA . TYR A 1 176 ? -2.534 -6.220 8.865 1.00 98.19 176 TYR A CA 1
ATOM 1298 C C . TYR A 1 176 ? -1.967 -7.598 8.481 1.00 98.19 176 TYR A C 1
ATOM 1300 O O . TYR A 1 176 ? -0.989 -7.613 7.736 1.00 98.19 176 TYR A O 1
ATOM 1308 N N . PRO A 1 177 ? -2.543 -8.747 8.896 1.00 98.44 177 PRO A N 1
ATOM 1309 C CA . PRO A 1 177 ? -1.985 -10.054 8.546 1.00 98.44 177 PRO A CA 1
ATOM 1310 C C . PRO A 1 177 ? -1.900 -10.276 7.030 1.00 98.44 177 PRO A C 1
ATOM 1312 O O . PRO A 1 177 ? -0.859 -10.718 6.539 1.00 98.44 177 PRO A O 1
ATOM 1315 N N . TYR A 1 178 ? -2.941 -9.886 6.287 1.00 98.69 178 TYR A N 1
ATOM 1316 C CA . TYR A 1 178 ? -2.971 -9.995 4.831 1.00 98.69 178 TYR A CA 1
ATOM 1317 C C . TYR A 1 178 ? -1.945 -9.068 4.178 1.00 98.69 178 TYR A C 1
ATOM 1319 O O . TYR A 1 178 ? -1.089 -9.524 3.423 1.00 98.69 178 TYR A O 1
ATOM 1327 N N . ILE A 1 179 ? -1.993 -7.771 4.505 1.00 98.69 179 ILE A N 1
ATOM 1328 C CA . ILE A 1 179 ? -1.147 -6.741 3.884 1.00 98.69 179 ILE A CA 1
ATOM 1329 C C . ILE A 1 179 ? 0.331 -7.010 4.176 1.00 98.69 179 ILE A C 1
ATOM 1331 O O . ILE A 1 179 ? 1.167 -6.933 3.275 1.00 98.69 179 ILE A O 1
ATOM 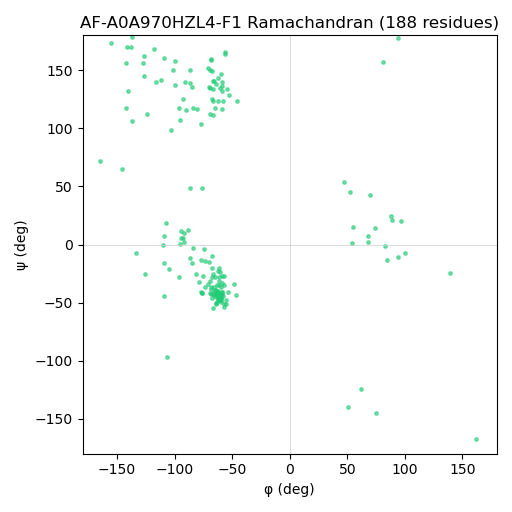1335 N N . LYS A 1 180 ? 0.654 -7.388 5.419 1.00 98.69 180 LYS A N 1
ATOM 1336 C CA . LYS A 1 180 ? 2.003 -7.791 5.818 1.00 98.69 180 LYS A CA 1
ATOM 1337 C C . LYS A 1 180 ? 2.493 -8.951 4.958 1.00 98.69 180 LYS A C 1
ATOM 1339 O O . LYS A 1 180 ? 3.582 -8.884 4.394 1.00 98.69 180 LYS A O 1
ATOM 1344 N N . LYS A 1 181 ? 1.686 -10.010 4.846 1.00 98.81 181 LYS A N 1
ATOM 1345 C CA . LYS A 1 181 ? 2.057 -11.206 4.091 1.00 98.81 181 LYS A CA 1
ATOM 1346 C C . LYS A 1 181 ? 2.204 -10.919 2.599 1.00 98.81 181 LYS A C 1
ATOM 1348 O O . LYS A 1 181 ? 3.142 -11.416 1.980 1.00 98.81 181 LYS A O 1
ATOM 1353 N N . LEU A 1 182 ? 1.322 -10.089 2.044 1.00 98.75 182 LEU A N 1
ATOM 1354 C CA . LEU A 1 182 ? 1.385 -9.638 0.660 1.00 98.75 182 LEU A CA 1
ATOM 1355 C C . LEU A 1 182 ? 2.679 -8.873 0.381 1.00 98.75 182 LEU A C 1
ATOM 1357 O O . LEU A 1 182 ? 3.362 -9.215 -0.581 1.00 98.75 182 LEU A O 1
ATOM 1361 N N . LEU A 1 183 ? 3.061 -7.914 1.230 1.00 98.62 183 LEU A N 1
ATOM 1362 C CA . LEU A 1 183 ? 4.322 -7.178 1.083 1.00 98.62 183 LEU A CA 1
ATOM 1363 C C . LEU A 1 183 ? 5.542 -8.083 1.206 1.00 98.62 183 LEU A C 1
ATOM 1365 O O . LEU A 1 183 ? 6.399 -8.052 0.328 1.00 98.62 183 LEU A O 1
ATOM 1369 N N . ASP A 1 184 ? 5.608 -8.907 2.251 1.00 98.75 184 ASP A N 1
ATOM 1370 C CA . ASP A 1 184 ? 6.757 -9.784 2.489 1.00 98.75 184 ASP A CA 1
ATOM 1371 C C . ASP A 1 184 ? 6.978 -10.746 1.322 1.00 98.75 184 ASP A C 1
ATOM 1373 O O . ASP A 1 184 ? 8.093 -10.877 0.817 1.00 98.75 184 ASP A O 1
ATOM 1377 N N . ASN A 1 185 ? 5.905 -11.386 0.854 1.00 98.81 185 ASN A N 1
ATOM 1378 C CA . ASN A 1 185 ? 5.989 -12.305 -0.270 1.00 98.81 185 ASN A CA 1
ATOM 1379 C C . ASN A 1 185 ? 6.304 -11.567 -1.586 1.00 98.81 185 ASN A C 1
ATOM 1381 O O . ASN A 1 185 ? 7.062 -12.087 -2.399 1.00 98.81 185 ASN A O 1
ATOM 1385 N N . THR A 1 186 ? 5.771 -10.356 -1.787 1.00 98.75 186 THR A N 1
ATOM 1386 C CA . THR A 1 186 ? 6.081 -9.521 -2.963 1.00 98.75 186 THR A CA 1
ATOM 1387 C C . THR A 1 186 ? 7.558 -9.153 -3.004 1.00 98.75 186 THR A C 1
ATOM 1389 O O . THR A 1 186 ? 8.203 -9.322 -4.030 1.00 98.75 186 THR A O 1
ATOM 1392 N N . ILE A 1 187 ? 8.110 -8.689 -1.883 1.00 98.75 187 ILE A N 1
ATOM 1393 C CA . ILE A 1 187 ? 9.519 -8.298 -1.764 1.00 98.75 187 ILE A CA 1
ATOM 1394 C C . ILE A 1 187 ? 10.445 -9.498 -1.966 1.00 98.75 187 ILE A C 1
ATOM 1396 O O . ILE A 1 187 ? 11.493 -9.355 -2.593 1.00 98.75 187 ILE A O 1
ATOM 1400 N N . ALA A 1 188 ? 10.067 -10.668 -1.446 1.00 98.50 188 ALA A N 1
ATOM 1401 C CA . ALA A 1 188 ? 10.836 -11.897 -1.609 1.00 98.50 188 ALA A CA 1
ATOM 1402 C C . ALA A 1 188 ? 10.814 -12.434 -3.051 1.00 98.50 188 ALA A C 1
ATOM 1404 O O . ALA A 1 188 ? 11.777 -13.066 -3.475 1.00 98.50 188 ALA A O 1
ATOM 1405 N N . ALA A 1 189 ? 9.724 -12.203 -3.788 1.00 97.88 189 ALA A N 1
ATOM 1406 C CA . ALA A 1 189 ? 9.568 -12.625 -5.180 1.00 97.88 189 ALA A CA 1
ATOM 1407 C C . ALA A 1 189 ? 10.123 -11.617 -6.206 1.00 97.88 189 ALA A C 1
ATOM 1409 O O . ALA A 1 189 ? 10.206 -11.962 -7.385 1.00 97.88 189 ALA A O 1
ATOM 1410 N N . PHE A 1 190 ? 10.458 -10.397 -5.768 1.00 94.44 190 PHE A N 1
ATOM 1411 C CA . PHE A 1 190 ? 11.021 -9.323 -6.592 1.00 94.44 190 PHE A CA 1
ATOM 1412 C C . PHE A 1 190 ? 12.530 -9.465 -6.771 1.00 94.44 190 PHE A C 1
ATOM 1414 O O . PHE A 1 190 ? 12.960 -9.551 -7.940 1.00 94.44 190 PHE A O 1
#

Solvent-accessible surface area (backbone atoms only — not comparable to full-atom values): 10774 Å² total; per-residue (Å²): 128,84,82,74,44,37,79,55,65,70,71,87,72,30,44,61,35,46,30,70,59,47,90,62,68,77,55,84,81,84,75,45,74,37,71,50,59,82,74,50,55,72,54,46,38,17,39,14,77,65,53,90,81,10,14,36,94,64,55,29,41,72,95,38,41,57,32,47,45,33,92,97,70,42,85,79,58,52,90,78,32,62,69,62,44,54,44,31,53,49,43,51,52,50,50,53,52,44,50,50,57,55,24,63,71,39,80,91,42,61,40,48,29,61,40,90,89,79,70,45,70,79,49,36,35,22,20,31,28,87,89,84,28,72,78,30,74,25,39,34,100,91,56,79,87,44,77,65,75,90,69,53,73,53,52,49,39,37,51,42,38,49,25,38,57,59,63,33,70,53,38,41,71,55,16,41,54,22,51,52,44,48,50,55,31,37,58,73,64,94

Mean predicted aligned error: 4.35 Å

Radius of gyration: 18.4 Å; Cα contacts (8 Å, |Δi|>4): 297; chains: 1; bounding box: 40×37×55 Å

Secondary structure (DSSP, 8-state):
-PPP-TT-SPPS-HHHHHHHT-SS---SS-----THHHH--HHHHHTSSPBTTBSGGG---TT--TTTSSTTS-SS--TT-HHHHHHHHHHHHHHHHHHHHHHHTTTTS-SEEEPTTTS-EEEEE-B-BTTTBTT-SB-BTTB-S-PPPPPPHHHHHHHHHHHHHHHT-STTTT-HHHHHHHHHHHHHH-

Sequence (190 aa):
MSAVSYRTGVHYGTHGAMAAGVGGIEFGSGYSNSEHVTRASCASCHMASPSGQSGGHSFSSAGNYTGCNTTNCHSGMSATNPLLRETRDYIDTKLKELAGKINSIGDGHDILQKDPSDGNYHGYIDIYDAGANPAGFWNNPGQMSVPFPELTNAQFGAIINYQLIYRDASLGVHNYPYIKKLLDNTIAAF

pLDDT: mean 92.49, std 8.87, range [42.81, 98.81]

Foldseek 3Di:
DPDDALPPADDAPLLVCLLCLHDADDFDDDADWDPCNVVHDLLLQQQADDDPCGHRPSSHNVQPCNSQCDPPHDNPDGPPPPVLVVLLVLLVVLLVLLQVVLQVQQPPGGQFDQDPVPRDGLLGGLEDDVVPRPPRQAYDPPDDDHHDDDDDPLSSSSSRLSNSSSSSVSSCPSTRRSNVNSSVSSSVSD